Protein AF-A0A803W5J0-F1 (afdb_monomer)

InterPro domains:
  IPR013926 CGI121/TPRKB [PF08617] (51-202)
  IPR013926 CGI121/TPRKB [PTHR15840] (51-204)
  IPR036504 CGI121/TPRKB superfamily [G3DSA:3.30.2380.10] (49-204)
  IPR036504 CGI121/TPRKB superfamily [SSF143870] (50-182)

Structure (mmCIF, N/CA/C/O backbone):
data_AF-A0A803W5J0-F1
#
_entry.id   AF-A0A803W5J0-F1
#
loop_
_atom_site.group_PDB
_atom_site.id
_atom_site.type_symbol
_atom_site.label_atom_id
_atom_site.label_alt_id
_atom_site.label_comp_id
_atom_site.label_asym_id
_atom_site.label_entity_id
_atom_site.label_seq_id
_atom_site.pdbx_PDB_ins_code
_atom_site.Cartn_x
_atom_site.Cartn_y
_atom_site.Cartn_z
_atom_site.occupancy
_atom_site.B_iso_or_equiv
_atom_site.auth_seq_id
_atom_site.auth_comp_id
_atom_site.auth_asym_id
_atom_site.auth_atom_id
_atom_site.pdbx_PDB_model_num
ATOM 1 N N . MET A 1 1 ? -1.896 -32.785 17.934 1.00 35.28 1 MET A N 1
ATOM 2 C CA . MET A 1 1 ? -2.237 -33.704 16.834 1.00 35.28 1 MET A CA 1
ATOM 3 C C . MET A 1 1 ? -3.727 -33.642 16.497 1.00 35.28 1 MET A C 1
ATOM 5 O O . MET A 1 1 ? -4.469 -34.545 16.842 1.00 35.28 1 MET A O 1
ATOM 9 N N . ASP A 1 2 ? -4.294 -32.627 15.862 1.00 34.22 2 ASP A N 1
ATOM 10 C CA . ASP A 1 2 ? -3.859 -31.260 15.587 1.00 34.22 2 ASP A CA 1
ATOM 11 C C . ASP A 1 2 ? -5.116 -30.427 15.362 1.00 34.22 2 ASP A C 1
ATOM 13 O O . ASP A 1 2 ? -5.787 -30.525 14.338 1.00 34.22 2 ASP A O 1
ATOM 17 N N . LEU A 1 3 ? -5.399 -29.564 16.337 1.00 28.41 3 LEU A N 1
ATOM 18 C CA . LEU A 1 3 ? -6.220 -28.374 16.133 1.00 28.41 3 LEU A CA 1
ATOM 19 C C . LEU A 1 3 ? -5.481 -27.355 15.232 1.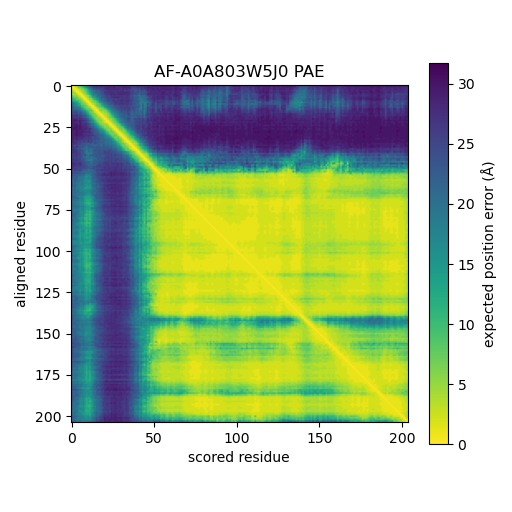00 28.41 3 LEU A C 1
ATOM 21 O O . LEU A 1 3 ? -6.093 -26.418 14.733 1.00 28.41 3 LEU A O 1
ATOM 25 N N . GLU A 1 4 ? -4.188 -27.589 14.966 1.00 34.41 4 GLU A N 1
ATOM 26 C CA . GLU A 1 4 ? -3.321 -26.808 14.076 1.00 34.41 4 GLU A CA 1
ATOM 27 C C . GLU A 1 4 ? -3.585 -27.033 12.573 1.00 34.41 4 GLU A C 1
ATOM 29 O O . GLU A 1 4 ? -3.107 -26.252 11.756 1.00 34.41 4 GLU A O 1
ATOM 34 N N . GLN A 1 5 ? -4.398 -28.025 12.176 1.00 31.77 5 GLN A N 1
ATOM 35 C CA . GLN A 1 5 ? -4.715 -28.268 10.756 1.00 31.77 5 GLN A CA 1
ATOM 36 C C . GLN A 1 5 ? -6.056 -27.684 10.273 1.00 31.77 5 GLN A C 1
ATOM 38 O O . GLN A 1 5 ? -6.350 -27.751 9.082 1.00 31.77 5 GLN A O 1
ATOM 43 N N . LYS A 1 6 ? -6.867 -27.055 11.138 1.00 30.45 6 LYS A N 1
ATOM 44 C CA . LYS A 1 6 ? -8.201 -26.533 10.760 1.00 30.45 6 LYS A CA 1
ATOM 45 C C . LYS A 1 6 ? -8.270 -25.041 10.414 1.00 30.45 6 LYS A C 1
ATOM 47 O O . LYS A 1 6 ? -9.365 -24.512 10.242 1.00 30.45 6 LYS A O 1
ATOM 52 N N . GLN A 1 7 ? -7.136 -24.357 10.263 1.00 33.81 7 GLN A N 1
ATOM 53 C CA . GLN A 1 7 ? -7.130 -22.919 9.963 1.00 33.81 7 GLN A CA 1
ATOM 54 C C . GLN A 1 7 ? -6.077 -22.519 8.922 1.00 33.81 7 GLN A C 1
ATOM 56 O O . GLN A 1 7 ? -5.429 -21.476 9.022 1.00 33.81 7 GLN A O 1
ATOM 61 N N . ILE A 1 8 ? -5.938 -23.354 7.889 1.00 28.19 8 ILE A N 1
ATOM 62 C CA . ILE A 1 8 ? -5.349 -22.950 6.611 1.00 28.19 8 ILE A CA 1
ATOM 63 C C . ILE A 1 8 ? -6.409 -22.101 5.904 1.00 28.19 8 ILE A C 1
ATOM 65 O O . ILE A 1 8 ? -7.382 -22.616 5.362 1.00 28.19 8 ILE A O 1
ATOM 69 N N . GLN A 1 9 ? -6.2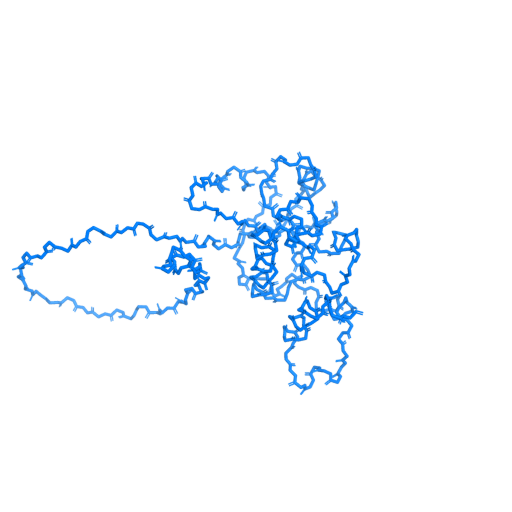67 -20.783 5.999 1.00 34.25 9 GLN A N 1
ATOM 70 C CA . GLN A 1 9 ? -7.162 -19.828 5.356 1.00 34.25 9 GLN A CA 1
ATOM 71 C C . GLN A 1 9 ? -6.797 -19.786 3.867 1.00 34.25 9 GLN A C 1
ATOM 73 O O . GLN A 1 9 ? -5.764 -19.230 3.496 1.00 34.25 9 GLN A O 1
ATOM 78 N N . GLN A 1 10 ? -7.604 -20.454 3.042 1.00 27.22 10 GLN A N 1
ATOM 79 C CA . GLN A 1 10 ? -7.550 -20.348 1.587 1.00 27.22 10 GLN A CA 1
ATOM 80 C C . GLN A 1 10 ? -7.840 -18.891 1.198 1.00 27.22 10 GLN A C 1
ATOM 82 O O . GLN A 1 10 ? -8.878 -18.334 1.548 1.00 27.22 10 GLN A O 1
ATOM 87 N N . ILE A 1 11 ? -6.882 -18.260 0.520 1.00 32.62 11 ILE A N 1
ATOM 88 C CA . ILE A 1 11 ? -7.090 -17.024 -0.234 1.00 32.62 11 ILE A CA 1
ATOM 89 C C . ILE A 1 11 ? -7.474 -17.496 -1.633 1.00 32.62 11 ILE A C 1
ATOM 91 O O . ILE A 1 11 ? -6.597 -17.831 -2.427 1.00 32.62 11 ILE A O 1
ATOM 95 N N . GLU A 1 12 ? -8.769 -17.629 -1.898 1.00 25.39 12 GLU A N 1
ATOM 96 C CA . GLU A 1 12 ? -9.256 -18.066 -3.205 1.00 25.39 12 GLU A CA 1
ATOM 97 C C . GLU A 1 12 ? -9.504 -16.841 -4.093 1.00 25.39 12 GLU A C 1
ATOM 99 O O . GLU A 1 12 ? -10.279 -15.945 -3.760 1.00 25.39 12 GLU A O 1
ATOM 104 N N . VAL A 1 13 ? -8.787 -16.790 -5.216 1.00 27.28 13 VAL A N 1
ATOM 105 C CA . VAL A 1 13 ? -9.098 -15.928 -6.356 1.00 27.28 13 VAL A CA 1
ATOM 106 C C . VAL A 1 13 ? -10.158 -16.683 -7.155 1.00 27.28 13 VAL A C 1
ATOM 108 O O . VAL A 1 13 ? -9.822 -17.616 -7.880 1.00 27.28 13 VAL A O 1
ATOM 111 N N . ALA A 1 14 ? -11.435 -16.342 -6.981 1.00 26.14 14 ALA A N 1
ATOM 112 C CA . ALA A 1 14 ? -12.493 -16.900 -7.816 1.00 26.14 14 ALA A CA 1
ATOM 113 C C . ALA A 1 14 ? -12.434 -16.246 -9.206 1.00 26.14 14 ALA A C 1
ATOM 115 O O . ALA A 1 14 ? -12.568 -15.028 -9.335 1.00 26.14 14 ALA A O 1
ATOM 116 N N . GLY A 1 15 ? -12.175 -17.070 -10.223 1.00 24.73 15 GLY A N 1
ATOM 117 C CA . GLY A 1 15 ? -12.234 -16.695 -11.630 1.00 24.73 15 GLY A CA 1
ATOM 118 C C . GLY A 1 15 ? -13.672 -16.543 -12.122 1.00 24.73 15 GLY A C 1
ATOM 119 O O . GLY A 1 15 ? -14.604 -17.118 -11.568 1.00 24.73 15 GLY A O 1
ATOM 120 N N . THR A 1 16 ? -13.845 -15.770 -13.188 1.00 25.48 16 THR A N 1
ATOM 121 C CA . THR A 1 16 ? -15.070 -15.764 -13.986 1.00 25.48 16 THR A CA 1
ATOM 122 C C . THR A 1 16 ? -15.015 -16.935 -14.968 1.00 25.48 16 THR A C 1
ATOM 124 O O . THR A 1 16 ? -14.286 -16.867 -15.958 1.00 25.48 16 THR A O 1
ATOM 127 N N . GLU A 1 17 ? -15.762 -18.005 -14.704 1.00 29.48 17 GLU A N 1
ATOM 128 C CA . GLU A 1 17 ? -16.215 -18.906 -15.767 1.00 29.48 17 GLU A CA 1
ATOM 129 C C . GLU A 1 17 ? -17.482 -18.298 -16.389 1.00 29.48 17 GLU A C 1
ATOM 131 O O . GLU A 1 17 ? -18.447 -17.988 -15.691 1.00 29.48 17 GLU A O 1
ATOM 136 N N . GLU A 1 18 ? -17.446 -18.059 -17.701 1.00 31.95 18 GLU A N 1
ATOM 137 C CA . GLU A 1 18 ? -18.614 -17.707 -18.512 1.00 31.95 18 GLU A CA 1
ATOM 138 C C . GLU A 1 18 ? -19.631 -18.857 -18.486 1.00 31.95 18 GLU A C 1
ATOM 140 O O . GLU A 1 18 ? -19.346 -19.962 -18.952 1.00 31.95 18 GLU A O 1
ATOM 145 N N . GLU A 1 19 ? -20.843 -18.595 -17.995 1.00 30.34 19 GLU A N 1
ATOM 146 C CA . GLU A 1 19 ? -21.965 -19.519 -18.137 1.00 30.34 19 GLU A CA 1
ATOM 147 C C . GLU A 1 19 ? -22.568 -19.368 -19.544 1.00 30.34 19 GLU A C 1
ATOM 149 O O . GLU A 1 19 ? -23.207 -18.369 -19.881 1.00 30.34 19 GLU A O 1
ATOM 154 N N . ILE A 1 20 ? -22.313 -20.365 -20.396 1.00 34.00 20 ILE A N 1
ATOM 155 C CA . ILE A 1 20 ? -22.930 -20.509 -21.716 1.00 34.00 20 ILE A CA 1
ATOM 156 C C . ILE A 1 20 ? -24.315 -21.144 -21.542 1.00 34.00 20 ILE A C 1
ATOM 158 O O . ILE A 1 20 ? -24.440 -22.306 -21.159 1.00 34.00 20 ILE A O 1
ATOM 162 N N . ASP A 1 21 ? -25.335 -20.367 -21.897 1.00 32.34 21 ASP A N 1
ATOM 163 C CA . ASP A 1 21 ? -26.749 -20.727 -22.034 1.00 32.34 21 ASP A CA 1
ATOM 164 C C . ASP A 1 21 ? -26.982 -22.026 -22.835 1.00 32.34 21 ASP A C 1
ATOM 166 O O . ASP A 1 21 ? -26.551 -22.136 -23.989 1.00 32.34 21 ASP A O 1
ATOM 170 N N . LYS A 1 22 ? -27.717 -22.990 -22.252 1.00 32.00 22 LYS A N 1
ATOM 171 C CA . LYS A 1 22 ? -28.467 -24.020 -22.994 1.00 32.00 22 LYS A CA 1
ATOM 172 C C . LYS A 1 22 ? -29.767 -24.439 -22.281 1.00 32.00 22 LYS A C 1
ATOM 174 O O . LYS A 1 22 ? -29.832 -24.422 -21.055 1.00 32.00 22 LYS A O 1
ATOM 179 N N . PRO A 1 23 ? -30.795 -24.859 -23.052 1.00 34.88 23 PRO A N 1
ATOM 180 C CA . PRO A 1 23 ? -32.196 -24.739 -22.659 1.00 34.88 23 PRO A CA 1
ATOM 181 C C . PRO A 1 23 ? -32.777 -25.957 -21.923 1.00 34.88 23 PRO A C 1
ATOM 183 O O . PRO A 1 23 ? -32.268 -27.075 -22.007 1.00 34.88 23 PRO A O 1
ATOM 186 N N . GLU A 1 24 ? -33.902 -25.687 -21.253 1.00 36.16 24 GLU A N 1
ATOM 187 C CA . GLU A 1 24 ? -34.795 -26.582 -20.506 1.00 36.16 24 GLU A CA 1
ATOM 188 C C . GLU A 1 24 ? -35.003 -27.972 -21.121 1.00 36.16 24 GLU A C 1
ATOM 190 O O . GLU A 1 24 ? -35.305 -28.073 -22.308 1.00 36.16 24 GLU A O 1
ATOM 195 N N . HIS A 1 25 ? -35.042 -29.012 -20.273 1.00 34.25 25 HIS A N 1
ATOM 196 C CA . HIS A 1 25 ? -36.026 -30.100 -20.366 1.00 34.25 25 HIS A CA 1
ATOM 197 C C . HIS A 1 25 ? -36.292 -30.776 -19.001 1.00 34.25 25 HIS A C 1
ATOM 199 O O . HIS A 1 25 ? -35.392 -31.082 -18.226 1.00 34.25 25 HIS A O 1
ATOM 205 N N . SER A 1 26 ? -37.585 -30.996 -18.758 1.00 32.53 26 SER A N 1
ATOM 206 C CA . SER A 1 26 ? -38.271 -31.659 -17.638 1.00 32.53 26 SER A CA 1
ATOM 207 C C . SER A 1 26 ? -37.694 -33.016 -17.193 1.00 32.53 26 SER A C 1
ATOM 209 O O . SER A 1 26 ? -37.491 -33.882 -18.038 1.00 32.53 26 SER A O 1
ATOM 211 N N . HIS A 1 27 ? -37.582 -33.260 -15.872 1.00 33.75 27 HIS A N 1
ATOM 212 C CA . HIS A 1 27 ? -38.352 -34.292 -15.138 1.00 33.75 27 HIS A CA 1
ATOM 213 C C . HIS A 1 27 ? -37.878 -34.533 -13.681 1.00 33.75 27 HIS A C 1
ATOM 215 O O . HIS A 1 27 ? -36.747 -34.925 -13.439 1.00 33.75 27 HIS A O 1
ATOM 221 N N . ARG A 1 28 ? -38.861 -34.467 -12.766 1.00 30.89 28 ARG A N 1
ATOM 222 C CA . ARG A 1 28 ? -39.109 -35.307 -11.567 1.00 30.89 28 ARG A CA 1
ATOM 223 C C . ARG A 1 28 ? -38.144 -35.273 -10.361 1.00 30.89 28 ARG A C 1
ATOM 225 O O . ARG A 1 28 ? -36.965 -35.580 -10.437 1.00 30.89 28 ARG A O 1
ATOM 232 N N . ALA A 1 29 ? -38.769 -34.997 -9.213 1.00 36.12 29 ALA A N 1
ATOM 233 C CA . ALA A 1 29 ? -38.227 -34.929 -7.862 1.00 36.12 29 ALA A CA 1
ATOM 234 C C . ALA A 1 29 ? -37.669 -36.254 -7.319 1.00 36.12 29 ALA A C 1
ATOM 236 O O . ALA A 1 29 ? -38.275 -37.303 -7.531 1.00 36.12 29 ALA A O 1
ATOM 237 N N . HIS A 1 30 ? -36.607 -36.153 -6.515 1.00 36.44 30 HIS A N 1
ATOM 238 C CA . HIS A 1 30 ? -36.285 -37.080 -5.431 1.00 36.44 30 HIS A CA 1
ATOM 239 C C . HIS A 1 30 ? -35.566 -36.339 -4.293 1.00 36.44 30 HIS A C 1
ATOM 241 O O . HIS A 1 30 ? -34.643 -35.563 -4.532 1.00 36.44 30 HIS A O 1
ATOM 247 N N . ASP A 1 31 ? -36.033 -36.596 -3.070 1.00 41.34 31 ASP A N 1
ATOM 248 C CA . ASP A 1 31 ? -35.464 -36.160 -1.796 1.00 41.34 31 ASP A CA 1
ATOM 249 C C . ASP A 1 31 ? -33.975 -36.505 -1.665 1.00 41.34 31 ASP A C 1
ATOM 251 O O . ASP A 1 31 ? -33.576 -37.661 -1.824 1.00 41.34 31 ASP A O 1
ATOM 255 N N . ALA A 1 32 ? -33.175 -35.520 -1.260 1.00 35.31 32 ALA A N 1
ATOM 256 C CA . ALA A 1 32 ? -31.878 -35.739 -0.637 1.00 35.31 32 ALA A CA 1
ATOM 257 C C . ALA A 1 32 ? -31.626 -34.637 0.399 1.00 35.31 32 ALA A C 1
ATOM 259 O O . ALA A 1 32 ? -31.270 -33.506 0.078 1.00 35.31 32 ALA A O 1
ATOM 260 N N . SER A 1 33 ? -31.819 -34.984 1.669 1.00 38.06 33 SER A N 1
ATOM 261 C CA . SER A 1 33 ? -31.303 -34.240 2.813 1.00 38.06 33 SER A CA 1
ATOM 262 C C . SER A 1 33 ? -29.768 -34.270 2.787 1.00 38.06 33 SER A C 1
ATOM 264 O O . SER A 1 33 ? -29.157 -35.237 3.249 1.00 38.06 33 SER A O 1
ATOM 266 N N . GLY A 1 34 ? -29.152 -33.237 2.211 1.00 33.19 34 GLY A N 1
ATOM 267 C CA . GLY A 1 34 ? -27.718 -32.963 2.320 1.00 33.19 34 GLY A CA 1
ATOM 268 C C . GLY A 1 34 ? -27.381 -32.267 3.648 1.00 33.19 34 GLY A C 1
ATOM 269 O O . GLY A 1 34 ? -28.240 -31.584 4.214 1.00 33.19 34 GLY A O 1
ATOM 270 N N . PRO A 1 35 ? -26.165 -32.446 4.195 1.00 33.66 35 PRO A N 1
ATOM 271 C CA . PRO A 1 35 ? -25.761 -31.770 5.421 1.00 33.66 35 PRO A CA 1
ATOM 272 C C . PRO A 1 35 ? -25.701 -30.256 5.192 1.00 33.66 35 PRO A C 1
ATOM 274 O O . PRO A 1 35 ? -25.236 -29.801 4.151 1.00 33.66 35 PRO A O 1
ATOM 277 N N . ALA A 1 36 ? -26.181 -29.500 6.182 1.00 35.78 36 ALA A N 1
ATOM 278 C CA . ALA A 1 36 ? -26.212 -28.044 6.182 1.00 35.78 36 ALA A CA 1
ATOM 279 C C . ALA A 1 36 ? -24.844 -27.449 5.812 1.00 35.78 36 ALA A C 1
ATOM 281 O O . ALA A 1 36 ? -23.846 -27.641 6.512 1.00 35.78 36 ALA A O 1
ATOM 282 N N . GLU A 1 37 ? -24.838 -26.726 4.700 1.00 32.84 37 GLU A N 1
ATOM 283 C CA . GLU A 1 37 ? -23.724 -25.942 4.193 1.00 32.84 37 GLU A CA 1
ATOM 284 C C . GLU A 1 37 ? -23.373 -24.859 5.227 1.00 32.84 37 GLU A C 1
ATOM 286 O O . GLU A 1 37 ? -24.205 -24.030 5.603 1.00 32.84 37 GLU A O 1
ATOM 291 N N . GLN A 1 38 ? -22.158 -24.916 5.776 1.00 40.75 38 GLN A N 1
ATOM 292 C CA . GLN A 1 38 ? -21.651 -23.878 6.673 1.00 40.75 38 GLN A CA 1
ATOM 293 C C . GLN A 1 38 ? -21.259 -22.650 5.838 1.00 40.75 38 GLN A C 1
ATOM 295 O O . GLN A 1 38 ? -20.615 -22.825 4.803 1.00 40.75 38 GLN A O 1
ATOM 300 N N . PRO A 1 39 ? -21.580 -21.417 6.269 1.00 36.53 39 PRO A N 1
ATOM 301 C CA . PRO A 1 39 ? -21.251 -20.222 5.502 1.00 36.53 39 PRO A CA 1
ATOM 302 C C . PRO A 1 39 ? -19.728 -20.061 5.393 1.00 36.53 39 PRO A C 1
ATOM 304 O O . PRO A 1 39 ? -19.020 -19.914 6.393 1.00 36.53 39 PRO A O 1
ATOM 307 N N . GLY A 1 40 ? -19.232 -20.141 4.156 1.00 38.53 40 GLY A N 1
ATOM 308 C CA . GLY A 1 40 ? -17.822 -20.036 3.801 1.00 38.53 40 GLY A CA 1
ATOM 309 C C . GLY A 1 40 ? -17.231 -18.667 4.141 1.00 38.53 40 GLY A C 1
ATOM 310 O O . GLY A 1 40 ? -17.857 -17.623 3.962 1.00 38.53 40 GLY A O 1
ATOM 311 N N . ARG A 1 41 ? -15.991 -18.675 4.641 1.00 38.47 41 ARG A N 1
ATOM 312 C CA . ARG A 1 41 ? -15.193 -17.468 4.884 1.00 38.47 41 ARG A CA 1
ATOM 313 C C . ARG A 1 41 ? -14.743 -16.899 3.538 1.00 38.47 41 ARG A C 1
ATOM 315 O O . ARG A 1 41 ? -13.887 -17.491 2.891 1.00 38.47 41 ARG A O 1
ATOM 322 N N . GLY A 1 42 ? -15.296 -15.758 3.139 1.00 35.31 42 GLY A N 1
ATOM 323 C CA . GLY A 1 42 ? -14.921 -15.064 1.907 1.00 35.31 42 GLY A CA 1
ATOM 324 C C . GLY A 1 42 ? -13.947 -13.911 2.148 1.00 35.31 42 GLY A C 1
ATOM 325 O O . GLY A 1 42 ? -14.118 -13.119 3.077 1.00 35.31 42 GLY A O 1
ATOM 326 N N . PHE A 1 43 ? -12.952 -13.773 1.270 1.00 37.53 43 PHE A N 1
ATOM 327 C CA . PHE A 1 43 ? -12.350 -12.468 1.002 1.00 37.53 43 PHE A CA 1
ATOM 328 C C . PHE A 1 43 ? -13.410 -11.587 0.336 1.00 37.53 43 PHE A C 1
ATOM 330 O O . PHE A 1 43 ? -14.001 -11.987 -0.663 1.00 37.53 43 PHE A O 1
ATOM 337 N N . HIS A 1 44 ? -13.637 -10.384 0.861 1.00 45.78 44 HIS A N 1
ATOM 338 C CA . HIS A 1 44 ? -14.340 -9.359 0.093 1.00 45.78 44 HIS A CA 1
ATOM 339 C C . HIS A 1 44 ? -13.315 -8.680 -0.816 1.00 45.78 44 HIS A C 1
ATOM 341 O O . HIS A 1 44 ? -12.232 -8.306 -0.358 1.00 45.78 44 HIS A O 1
ATOM 347 N N . GLN A 1 45 ? -13.634 -8.583 -2.108 1.00 42.72 45 GLN A N 1
ATOM 348 C CA . GLN A 1 45 ? -12.792 -7.926 -3.107 1.00 42.72 45 GLN A CA 1
ATOM 349 C C . GLN A 1 45 ? -12.375 -6.529 -2.616 1.00 42.72 45 GLN A C 1
ATOM 351 O O . GLN A 1 45 ? -13.223 -5.790 -2.112 1.00 42.72 45 GLN A O 1
ATOM 356 N N . PRO A 1 46 ? -11.095 -6.136 -2.758 1.00 45.91 46 PRO A N 1
ATOM 357 C CA . PRO A 1 46 ? -10.692 -4.771 -2.460 1.00 45.91 46 PRO A CA 1
ATOM 358 C C . PRO A 1 46 ? -11.535 -3.784 -3.277 1.00 45.91 46 PRO A C 1
ATOM 360 O O . PRO A 1 46 ? -11.693 -3.930 -4.487 1.00 45.91 46 PRO A O 1
ATOM 363 N N . HIS A 1 47 ? -12.076 -2.771 -2.613 1.00 50.47 47 HIS A N 1
ATOM 364 C CA . HIS A 1 47 ? -12.835 -1.712 -3.261 1.00 50.47 47 HIS A CA 1
ATOM 365 C C . HIS A 1 47 ? -11.927 -0.490 -3.441 1.00 50.47 47 HIS A C 1
ATOM 367 O O . HIS A 1 47 ? -11.191 -0.097 -2.531 1.00 50.47 47 HIS A O 1
ATOM 373 N N . ARG A 1 48 ? -11.927 0.076 -4.649 1.00 56.00 48 ARG A N 1
ATOM 374 C CA . ARG A 1 48 ? -11.129 1.250 -5.022 1.00 56.00 48 ARG A CA 1
ATOM 375 C C . ARG A 1 48 ? -12.032 2.464 -5.120 1.00 56.00 48 ARG A C 1
ATOM 377 O O . ARG A 1 48 ? -13.123 2.328 -5.656 1.00 56.00 48 ARG A O 1
ATOM 384 N N . GLU A 1 49 ? -11.528 3.641 -4.746 1.00 58.97 49 GLU A N 1
ATOM 385 C CA . GLU A 1 49 ? -12.194 4.919 -5.025 1.00 58.97 49 GLU A CA 1
ATOM 386 C C . GLU A 1 49 ? -11.319 5.881 -5.847 1.00 58.97 49 GLU A C 1
ATOM 388 O O . GLU A 1 49 ? -10.125 6.042 -5.585 1.00 58.97 49 GLU A O 1
ATOM 393 N N . GLN A 1 50 ? -11.916 6.509 -6.864 1.00 55.12 50 GLN A N 1
ATOM 394 C CA . GLN A 1 50 ? -11.351 7.563 -7.713 1.00 55.12 50 GLN A CA 1
ATOM 395 C C . GLN A 1 50 ? -11.943 8.932 -7.374 1.00 55.12 50 GLN A C 1
ATOM 397 O O . GLN A 1 50 ? -12.989 9.024 -6.741 1.00 55.12 50 GLN A O 1
ATOM 402 N N . HIS A 1 51 ? -11.304 10.008 -7.844 1.00 70.19 51 HIS A N 1
ATOM 403 C CA . HIS A 1 51 ? -11.739 11.388 -7.595 1.00 70.19 51 HIS A CA 1
ATOM 404 C C . HIS A 1 51 ? -11.909 11.708 -6.106 1.00 70.19 51 HIS A C 1
ATOM 406 O O . HIS A 1 51 ? -12.770 12.506 -5.741 1.00 70.19 51 HIS A O 1
ATOM 412 N N . VAL A 1 52 ? -11.078 11.094 -5.263 1.00 72.50 52 VAL A N 1
ATOM 413 C CA . VAL A 1 52 ? -11.099 11.285 -3.815 1.00 72.50 52 VAL A CA 1
ATOM 414 C C . VAL A 1 52 ? -10.808 12.750 -3.509 1.00 72.50 52 VAL A C 1
ATOM 416 O O . VAL A 1 52 ? -9.765 13.281 -3.895 1.00 72.50 52 VAL A O 1
ATOM 419 N N . LYS A 1 53 ? -11.734 13.408 -2.813 1.00 80.62 53 LYS A N 1
ATOM 420 C CA . LYS A 1 53 ? -11.634 14.833 -2.452 1.00 80.62 53 LYS A CA 1
ATOM 421 C C . LYS A 1 53 ? -11.153 15.056 -1.023 1.00 80.62 53 LYS A C 1
ATOM 423 O O . LYS A 1 53 ? -10.734 16.160 -0.687 1.00 80.62 53 LYS A O 1
ATOM 428 N N . ASN A 1 54 ? -11.184 14.015 -0.191 1.00 91.44 54 ASN A N 1
ATOM 429 C CA . ASN A 1 54 ? -10.950 14.107 1.247 1.00 91.44 54 ASN A CA 1
ATOM 430 C C . ASN A 1 54 ? -9.780 13.234 1.748 1.00 91.44 54 ASN A C 1
ATOM 432 O O . ASN A 1 54 ? -9.766 12.823 2.909 1.00 91.44 54 ASN A O 1
ATOM 436 N N . ALA A 1 55 ? -8.758 12.992 0.917 1.00 89.69 55 ALA A N 1
ATOM 437 C CA . ALA A 1 55 ? -7.607 12.145 1.261 1.00 89.69 55 ALA A CA 1
ATOM 438 C C . ALA A 1 55 ? -6.890 12.566 2.559 1.00 89.69 55 ALA A C 1
ATOM 440 O O . ALA A 1 55 ? -6.568 11.718 3.391 1.00 89.69 55 ALA A O 1
ATOM 441 N N . ALA A 1 56 ? -6.723 13.872 2.798 1.00 91.69 56 ALA A N 1
ATOM 442 C CA . ALA A 1 56 ? -6.167 14.387 4.052 1.00 91.69 56 ALA A CA 1
ATOM 443 C C . ALA A 1 56 ? -7.004 13.984 5.285 1.00 91.69 56 ALA A C 1
ATOM 445 O O . ALA A 1 56 ? -6.459 13.593 6.321 1.00 91.69 56 ALA A O 1
ATOM 446 N N . ALA A 1 57 ? -8.337 14.035 5.172 1.00 92.94 57 ALA A N 1
ATOM 447 C CA . ALA A 1 57 ? -9.244 13.628 6.242 1.00 92.94 57 A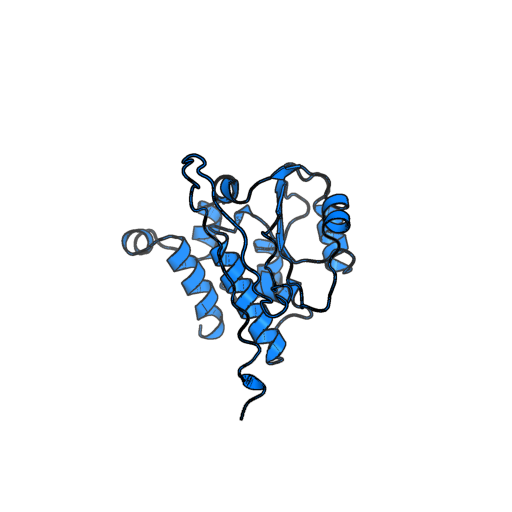LA A CA 1
ATOM 448 C C . ALA A 1 57 ? -9.197 12.109 6.467 1.00 92.94 57 ALA A C 1
ATOM 450 O O . ALA A 1 57 ? -9.125 11.664 7.612 1.00 92.94 57 ALA A O 1
ATOM 451 N N . LEU A 1 58 ? -9.165 11.316 5.393 1.00 91.62 58 LEU A N 1
ATOM 452 C CA . LEU A 1 58 ? -9.036 9.858 5.457 1.00 91.62 58 LEU A CA 1
ATOM 453 C C . LEU A 1 58 ? -7.725 9.425 6.110 1.00 91.62 58 LEU A C 1
ATOM 455 O O . LEU A 1 58 ? -7.722 8.576 6.999 1.00 91.62 58 LEU A O 1
ATOM 459 N N . ARG A 1 59 ? -6.610 10.054 5.729 1.00 92.38 59 ARG A N 1
ATOM 460 C CA . ARG A 1 59 ? -5.304 9.789 6.333 1.00 92.38 59 ARG A CA 1
ATOM 461 C C . ARG A 1 59 ? -5.315 10.100 7.826 1.00 92.38 59 ARG A C 1
ATOM 463 O O . ARG A 1 59 ? -4.821 9.297 8.615 1.00 92.38 59 ARG A O 1
ATOM 470 N N . LYS A 1 60 ? -5.902 11.233 8.223 1.00 93.81 60 LYS A N 1
ATOM 471 C CA . LYS A 1 60 ? -6.060 11.597 9.635 1.00 93.81 60 LYS A CA 1
ATOM 472 C C . LYS A 1 60 ? -6.887 10.551 10.392 1.00 93.81 60 LYS A C 1
ATOM 474 O O . LYS A 1 60 ? -6.419 10.047 11.409 1.00 93.81 60 LYS A O 1
ATOM 479 N N . LYS A 1 61 ? -8.047 10.155 9.859 1.00 92.81 61 LYS A N 1
ATOM 480 C CA . LYS A 1 61 ? -8.887 9.097 10.445 1.00 92.81 61 LYS A CA 1
ATOM 481 C C . LYS A 1 61 ? -8.134 7.773 10.584 1.00 92.81 61 LYS A C 1
ATOM 483 O O . LYS A 1 61 ? -8.258 7.119 11.612 1.00 92.81 61 LYS A O 1
ATOM 488 N N . ALA A 1 62 ? -7.324 7.390 9.596 1.00 90.44 62 ALA A N 1
ATOM 489 C CA . ALA A 1 62 ? -6.525 6.164 9.653 1.00 90.44 62 ALA A CA 1
ATOM 490 C C . ALA A 1 62 ? -5.452 6.225 10.750 1.00 90.44 62 ALA A C 1
ATOM 492 O O . ALA A 1 62 ? -5.223 5.239 11.448 1.00 90.44 62 ALA A O 1
ATOM 493 N N . MET A 1 63 ? -4.824 7.389 10.947 1.00 88.75 63 MET A N 1
ATOM 494 C CA . MET A 1 63 ? -3.867 7.614 12.037 1.00 88.75 63 MET A CA 1
ATOM 495 C C . MET A 1 63 ? -4.526 7.590 13.423 1.00 88.75 63 MET A C 1
ATOM 497 O O . MET A 1 63 ? -3.898 7.154 14.385 1.00 88.75 63 MET A O 1
ATOM 501 N N . GLU A 1 64 ? -5.775 8.047 13.522 1.00 91.94 64 GLU A N 1
ATOM 502 C CA . GLU A 1 64 ? -6.579 8.049 14.752 1.00 91.94 64 GLU A CA 1
ATOM 503 C C . GLU A 1 64 ? -7.278 6.699 15.013 1.00 91.94 64 GLU A C 1
ATOM 505 O O . GLU A 1 64 ? -7.801 6.480 16.102 1.00 91.94 64 GLU A O 1
ATOM 510 N N . GLY A 1 65 ? -7.260 5.775 14.044 1.00 88.19 65 GLY A N 1
ATOM 511 C CA . GLY A 1 65 ? -7.950 4.483 14.128 1.00 88.19 65 GLY A CA 1
ATOM 512 C C . GLY A 1 65 ? -9.468 4.569 13.928 1.00 88.19 65 GLY A C 1
ATOM 513 O O . GLY A 1 65 ? -10.182 3.650 14.312 1.00 88.19 65 GLY A O 1
ATOM 514 N N . CYS A 1 66 ? -9.966 5.660 13.341 1.00 89.75 66 CYS A N 1
ATOM 515 C CA . CYS A 1 66 ? -11.392 5.920 13.108 1.00 89.75 66 CYS A CA 1
ATOM 516 C C . CYS A 1 66 ? -11.920 5.375 11.770 1.00 89.75 66 CYS A C 1
ATOM 518 O O . CYS A 1 66 ? -13.107 5.502 11.486 1.00 89.75 66 CYS A O 1
ATOM 520 N N . ILE A 1 67 ? -11.047 4.807 10.939 1.00 88.75 67 ILE A N 1
ATOM 521 C CA . ILE A 1 67 ? -11.416 4.102 9.710 1.00 88.75 67 ILE A CA 1
ATOM 522 C C . ILE A 1 67 ? -10.728 2.741 9.709 1.00 88.75 67 ILE A C 1
ATOM 524 O O . ILE A 1 67 ? -9.532 2.634 10.000 1.00 88.75 67 ILE A O 1
ATOM 528 N N . GLU A 1 68 ? -11.493 1.696 9.414 1.00 88.44 68 GLU A N 1
ATOM 529 C CA . GLU A 1 68 ? -10.953 0.349 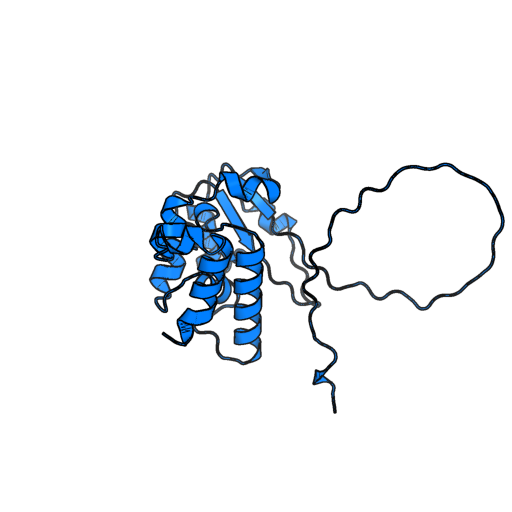9.294 1.00 88.44 68 GLU A CA 1
ATOM 530 C C . GLU A 1 68 ? -10.308 0.150 7.919 1.00 88.44 68 GLU A C 1
ATOM 532 O O . GLU A 1 68 ? -10.804 0.617 6.896 1.00 88.44 68 GLU A O 1
ATOM 537 N N . GLY A 1 69 ? -9.185 -0.567 7.910 1.00 91.06 69 GLY A N 1
ATOM 538 C CA . GLY A 1 69 ? -8.444 -0.927 6.706 1.00 91.06 69 GLY A CA 1
ATOM 539 C C . GLY A 1 69 ? -7.102 -0.219 6.547 1.00 91.06 69 GLY A C 1
ATOM 540 O O . GLY A 1 69 ? -6.779 0.770 7.208 1.00 91.06 69 GLY A O 1
ATOM 541 N N . ALA A 1 70 ? -6.274 -0.783 5.676 1.00 95.12 70 ALA A N 1
ATOM 542 C CA . ALA A 1 70 ? -5.051 -0.164 5.198 1.00 95.12 70 ALA A CA 1
ATOM 543 C C . ALA A 1 70 ? -5.377 0.726 3.994 1.00 95.12 70 ALA A C 1
ATOM 545 O O . ALA A 1 70 ? -5.837 0.229 2.968 1.00 95.12 70 ALA A O 1
ATOM 546 N N . LEU A 1 71 ? -5.132 2.031 4.129 1.00 95.62 71 LEU A N 1
ATOM 547 C CA . LEU A 1 71 ? -5.336 3.017 3.067 1.00 95.62 71 LEU A CA 1
ATOM 548 C C . LEU A 1 71 ? -4.043 3.154 2.264 1.00 95.62 71 LEU A C 1
ATOM 550 O O . LEU A 1 71 ? -3.054 3.721 2.739 1.00 95.62 71 LEU A O 1
ATOM 554 N N . ILE A 1 72 ? -4.058 2.608 1.055 1.00 96.94 72 ILE A N 1
ATOM 555 C CA . ILE A 1 72 ? -2.890 2.413 0.200 1.00 96.94 72 ILE A CA 1
ATOM 556 C C . ILE A 1 72 ? -2.977 3.329 -1.019 1.00 96.94 72 ILE A C 1
ATOM 558 O O . ILE A 1 72 ? -4.050 3.519 -1.592 1.00 96.94 72 ILE A O 1
ATOM 562 N N . ASN A 1 73 ? -1.832 3.873 -1.432 1.00 96.19 73 ASN A N 1
ATOM 563 C CA . ASN A 1 73 ? -1.705 4.628 -2.670 1.00 96.19 73 ASN A CA 1
ATOM 564 C C . ASN A 1 73 ? -1.706 3.664 -3.878 1.00 96.19 73 ASN A C 1
ATOM 566 O O . ASN A 1 73 ? -0.726 2.932 -4.069 1.00 96.19 73 ASN A O 1
ATOM 570 N N . PRO A 1 74 ? -2.755 3.667 -4.723 1.00 94.56 74 PRO A N 1
ATOM 571 C CA . PRO A 1 74 ? -2.860 2.747 -5.855 1.00 94.56 74 PRO A CA 1
ATOM 572 C C . PRO A 1 74 ? -1.785 2.976 -6.926 1.00 94.56 74 PRO A C 1
ATOM 574 O O . PRO A 1 74 ? -1.466 2.048 -7.664 1.00 94.56 74 PRO A O 1
ATOM 577 N N . ALA A 1 75 ? -1.149 4.153 -6.977 1.00 96.19 75 ALA A N 1
ATOM 578 C CA . ALA A 1 75 ? -0.060 4.420 -7.918 1.00 96.19 75 ALA A CA 1
ATOM 579 C C . ALA A 1 75 ? 1.179 3.540 -7.686 1.00 96.19 75 ALA A C 1
ATOM 581 O O . ALA A 1 75 ? 2.029 3.434 -8.568 1.00 96.19 75 ALA A O 1
ATOM 582 N N . MET A 1 76 ? 1.285 2.904 -6.516 1.00 97.69 76 MET A N 1
ATOM 583 C CA . MET A 1 76 ? 2.389 2.014 -6.153 1.00 97.69 76 MET A CA 1
ATOM 584 C C . MET A 1 76 ? 2.063 0.523 -6.301 1.00 97.69 76 MET A C 1
ATOM 586 O O . MET A 1 76 ? 2.899 -0.313 -5.942 1.00 97.69 76 MET A O 1
ATOM 590 N N . ILE A 1 77 ? 0.869 0.180 -6.789 1.00 96.94 77 ILE A N 1
ATOM 591 C CA . ILE A 1 77 ? 0.384 -1.200 -6.865 1.00 96.94 77 ILE A CA 1
ATOM 592 C C . ILE A 1 77 ? 0.270 -1.610 -8.327 1.00 96.94 77 ILE A C 1
ATOM 594 O O . ILE A 1 77 ? -0.414 -0.950 -9.102 1.00 96.94 77 ILE A O 1
ATOM 598 N N . VAL A 1 78 ? 0.962 -2.684 -8.700 1.00 95.50 78 VAL A N 1
ATOM 599 C CA . VAL A 1 78 ? 0.982 -3.210 -10.076 1.00 95.50 78 VAL A CA 1
ATOM 600 C C . VAL A 1 78 ? -0.177 -4.166 -10.315 1.00 95.50 78 VAL A C 1
ATOM 602 O O . VAL A 1 78 ? -0.776 -4.149 -11.382 1.00 95.50 78 VAL A O 1
ATOM 605 N N . ASP A 1 79 ? -0.477 -4.992 -9.316 1.00 94.75 79 ASP A N 1
ATOM 606 C CA . ASP A 1 79 ? -1.448 -6.075 -9.416 1.00 94.75 79 ASP A CA 1
ATOM 607 C C . ASP A 1 79 ? -2.061 -6.360 -8.032 1.00 94.75 79 ASP A C 1
ATOM 609 O O . ASP A 1 79 ? -1.346 -6.244 -7.026 1.00 94.75 79 ASP A O 1
ATOM 613 N N . PRO A 1 80 ? -3.344 -6.752 -7.924 1.00 93.00 80 PRO A N 1
ATOM 614 C CA . PRO A 1 80 ? -3.947 -7.144 -6.648 1.00 93.00 80 PRO A CA 1
ATOM 615 C C . PRO A 1 80 ? -3.181 -8.253 -5.911 1.00 93.00 80 PRO A C 1
ATOM 617 O O . PRO A 1 80 ? -3.142 -8.261 -4.679 1.0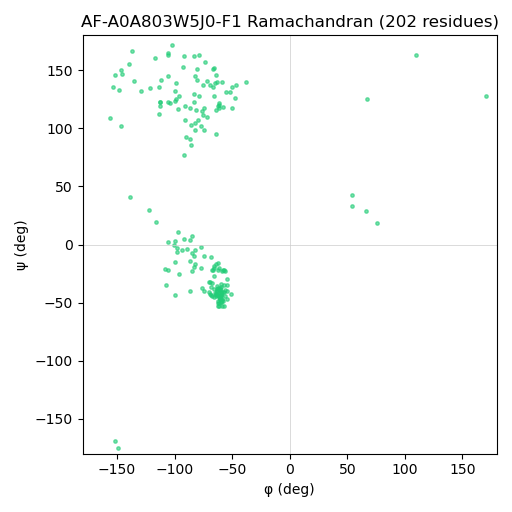0 93.00 80 PRO A O 1
ATOM 620 N N . PHE A 1 81 ? -2.496 -9.147 -6.624 1.00 94.31 81 PHE A N 1
ATOM 621 C CA . PHE A 1 81 ? -1.638 -10.173 -6.037 1.00 94.31 81 PHE A CA 1
ATOM 622 C C . PHE A 1 81 ? -0.540 -9.581 -5.142 1.00 94.31 81 PHE A C 1
ATOM 624 O O . PHE A 1 81 ? -0.244 -10.133 -4.082 1.00 94.31 81 PHE A O 1
ATOM 631 N N . GLN A 1 82 ? 0.005 -8.408 -5.487 1.00 95.50 82 GLN A N 1
ATOM 632 C CA . GLN A 1 82 ? 0.964 -7.679 -4.645 1.00 95.50 82 GLN A CA 1
ATOM 633 C C . GLN A 1 82 ? 0.378 -7.386 -3.254 1.00 95.50 82 GLN A C 1
ATOM 635 O O . GLN A 1 82 ? 1.057 -7.535 -2.235 1.00 95.50 82 GLN A O 1
ATOM 640 N N . ILE A 1 83 ? -0.898 -6.999 -3.198 1.00 96.06 83 ILE A N 1
ATOM 641 C CA . ILE A 1 83 ? -1.615 -6.740 -1.947 1.00 96.06 83 ILE A CA 1
ATOM 642 C C . ILE A 1 83 ? -1.817 -8.032 -1.166 1.00 96.06 83 ILE A C 1
ATOM 644 O O . ILE A 1 83 ? -1.579 -8.049 0.040 1.00 96.06 83 ILE A O 1
ATOM 648 N N . LEU A 1 84 ? -2.211 -9.114 -1.842 1.00 95.62 84 LEU A N 1
ATOM 649 C CA . LEU A 1 84 ? -2.416 -10.415 -1.206 1.00 95.62 84 LEU A CA 1
ATOM 650 C C . LEU A 1 84 ? -1.130 -10.927 -0.551 1.00 95.62 84 LEU A C 1
ATOM 652 O O . LEU A 1 84 ? -1.165 -11.369 0.596 1.00 95.62 84 LEU A O 1
ATOM 656 N N . VAL A 1 85 ? 0.020 -10.790 -1.220 1.00 96.50 85 VAL A N 1
ATOM 657 C CA . VAL A 1 85 ? 1.329 -11.144 -0.647 1.00 96.50 85 VAL A CA 1
ATOM 658 C C . VAL A 1 85 ? 1.619 -10.319 0.610 1.00 96.50 85 VAL A C 1
ATOM 660 O O . VAL A 1 85 ? 2.005 -10.878 1.642 1.00 96.50 85 VAL A O 1
ATOM 663 N N . ALA A 1 86 ? 1.409 -8.999 0.559 1.00 97.69 86 ALA A N 1
ATOM 664 C CA . ALA A 1 86 ? 1.634 -8.118 1.705 1.00 97.69 86 ALA A CA 1
ATOM 665 C C . ALA A 1 86 ? 0.693 -8.431 2.879 1.00 97.69 86 ALA A C 1
ATOM 667 O O . ALA A 1 86 ? 1.142 -8.508 4.023 1.00 97.69 86 ALA A O 1
ATOM 668 N N . ALA A 1 87 ? -0.592 -8.653 2.599 1.00 97.00 87 ALA A N 1
ATOM 669 C CA . ALA A 1 87 ? -1.600 -8.984 3.596 1.00 97.00 87 ALA A CA 1
ATOM 670 C C . ALA A 1 87 ? -1.336 -10.344 4.241 1.00 97.00 87 ALA A C 1
ATOM 672 O O . ALA A 1 87 ? -1.335 -10.450 5.466 1.00 97.00 87 ALA A O 1
ATOM 673 N N . ASN A 1 88 ? -1.018 -11.363 3.442 1.00 95.56 88 ASN A N 1
ATOM 674 C CA . ASN A 1 88 ? -0.674 -12.686 3.947 1.00 95.56 88 ASN A CA 1
ATOM 675 C C . ASN A 1 88 ? 0.555 -12.634 4.867 1.00 95.56 88 ASN A C 1
ATOM 677 O O . ASN A 1 88 ? 0.538 -13.194 5.964 1.00 95.56 88 ASN A O 1
ATOM 681 N N . LYS A 1 89 ? 1.600 -11.895 4.470 1.00 95.69 89 LYS A N 1
ATOM 682 C CA . LYS A 1 89 ? 2.786 -11.674 5.309 1.00 95.69 89 LYS A CA 1
ATOM 683 C C . LYS A 1 89 ? 2.436 -10.963 6.616 1.00 95.69 89 LYS A C 1
ATOM 685 O O . LYS A 1 89 ? 2.861 -11.412 7.678 1.00 95.69 89 LYS A O 1
ATOM 690 N N . ALA A 1 90 ? 1.646 -9.895 6.555 1.00 96.62 90 ALA A N 1
ATOM 691 C CA . ALA A 1 90 ? 1.218 -9.138 7.726 1.00 96.62 90 ALA A CA 1
ATOM 692 C C . ALA A 1 90 ? 0.413 -10.002 8.713 1.00 96.62 90 ALA A C 1
ATOM 694 O O . ALA A 1 90 ? 0.721 -10.027 9.905 1.00 96.62 90 ALA A O 1
ATOM 695 N N . VAL A 1 91 ? -0.555 -10.778 8.215 1.00 96.00 91 VAL A N 1
ATOM 696 C CA . VAL A 1 91 ? -1.353 -11.718 9.019 1.00 96.00 91 VAL A CA 1
ATOM 697 C C . VAL A 1 91 ? -0.472 -12.803 9.630 1.00 96.00 91 VAL A C 1
ATOM 699 O O . VAL A 1 91 ? -0.613 -13.121 10.810 1.00 96.00 91 VAL A O 1
ATOM 702 N N . HIS A 1 92 ? 0.468 -13.360 8.864 1.00 95.31 92 HIS A N 1
ATOM 703 C CA . HIS A 1 92 ? 1.412 -14.343 9.385 1.00 95.31 92 HIS A CA 1
ATOM 704 C C . HIS A 1 92 ? 2.247 -13.765 10.537 1.00 95.31 92 HIS A C 1
ATOM 706 O O . HIS A 1 92 ? 2.307 -14.364 11.610 1.00 95.31 92 HIS A O 1
ATOM 712 N N . LEU A 1 93 ? 2.829 -12.574 10.351 1.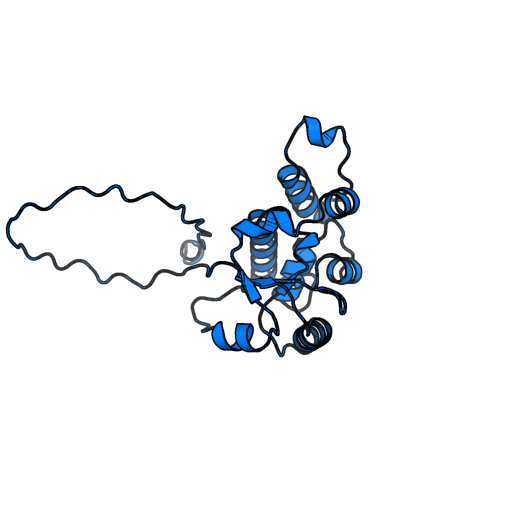00 95.88 93 LEU A N 1
ATOM 713 C CA . LEU A 1 93 ? 3.619 -11.883 11.374 1.00 95.88 93 LEU A CA 1
ATOM 714 C C . LEU A 1 93 ? 2.792 -11.520 12.612 1.00 95.88 93 LEU A C 1
ATOM 716 O O . LEU A 1 93 ? 3.308 -11.604 13.726 1.00 95.88 93 LEU A O 1
ATOM 720 N N . GLN A 1 94 ? 1.517 -11.166 12.440 1.00 96.25 94 GLN A N 1
ATOM 721 C CA . GLN A 1 94 ? 0.584 -10.956 13.546 1.00 96.25 94 GLN A CA 1
ATOM 722 C C . GLN A 1 94 ? 0.390 -12.236 14.359 1.00 96.25 94 GLN A C 1
ATOM 724 O O . GLN A 1 94 ? 0.556 -12.208 15.578 1.00 96.25 94 GLN A O 1
ATOM 729 N N . LYS A 1 95 ? 0.095 -13.358 13.690 1.00 94.44 95 LYS A N 1
ATOM 730 C CA . LYS A 1 95 ? -0.158 -14.656 14.336 1.00 94.44 95 LYS A CA 1
ATOM 731 C C . LYS A 1 95 ? 1.035 -15.145 15.157 1.00 94.44 95 LYS A C 1
ATOM 733 O O . LYS A 1 95 ? 0.840 -15.708 16.227 1.00 94.44 95 LYS A O 1
ATOM 738 N N . ILE A 1 96 ? 2.261 -14.900 14.692 1.00 96.62 96 ILE A N 1
ATOM 739 C CA . ILE A 1 96 ? 3.484 -15.304 15.407 1.00 96.62 96 ILE A CA 1
ATOM 740 C C . ILE A 1 96 ? 4.043 -14.220 16.346 1.00 96.62 96 ILE A C 1
ATOM 742 O O . ILE A 1 96 ? 5.130 -14.399 16.894 1.00 96.62 96 ILE A O 1
ATOM 746 N N . GLY A 1 97 ? 3.357 -13.082 16.507 1.00 96.69 97 GLY A N 1
ATOM 747 C CA . GLY A 1 97 ? 3.785 -11.991 17.389 1.00 96.69 97 GLY A CA 1
ATOM 748 C C . GLY A 1 97 ? 5.070 -11.274 16.951 1.00 96.69 97 GLY A C 1
ATOM 749 O O . GLY A 1 97 ? 5.805 -10.770 17.797 1.00 96.69 97 GLY A O 1
ATOM 750 N N . LYS A 1 98 ? 5.369 -11.238 15.644 1.00 96.69 98 LYS A N 1
ATOM 751 C CA . LYS A 1 98 ? 6.591 -10.637 15.069 1.00 96.69 98 LYS A CA 1
ATOM 752 C C . LYS A 1 98 ? 6.335 -9.441 14.145 1.00 96.69 98 LYS A C 1
ATOM 754 O O . LYS A 1 98 ? 7.205 -9.098 13.345 1.00 96.69 98 LYS A O 1
ATOM 759 N N . MET A 1 99 ? 5.165 -8.808 14.228 1.00 96.94 99 MET A N 1
ATOM 760 C CA . MET A 1 99 ? 4.928 -7.547 13.513 1.00 96.94 99 MET A CA 1
ATOM 761 C C . MET A 1 99 ? 5.944 -6.489 13.943 1.00 96.94 99 MET A C 1
ATOM 763 O O . MET A 1 99 ? 6.267 -6.374 15.128 1.00 96.94 99 MET A O 1
ATOM 767 N N . LYS A 1 100 ? 6.435 -5.697 12.985 1.00 95.94 100 LYS A N 1
ATOM 768 C CA . LYS A 1 100 ? 7.301 -4.545 13.286 1.00 95.94 100 LYS A CA 1
ATOM 769 C C . LYS A 1 100 ? 6.484 -3.296 13.619 1.00 95.94 100 LYS A C 1
ATOM 771 O O . LYS A 1 100 ? 6.988 -2.376 14.263 1.00 95.94 100 LYS A O 1
ATOM 776 N N . THR A 1 101 ? 5.236 -3.243 13.171 1.00 96.69 101 THR A N 1
ATOM 777 C CA . THR A 1 101 ? 4.309 -2.134 13.392 1.00 96.69 101 THR A CA 1
ATOM 778 C C . THR A 1 101 ? 3.288 -2.447 14.493 1.00 96.69 101 THR A C 1
ATOM 780 O O . THR A 1 101 ? 3.214 -3.555 15.018 1.00 96.69 101 THR A O 1
ATOM 783 N N . ARG A 1 102 ? 2.504 -1.432 14.884 1.00 94.62 102 ARG A N 1
ATOM 784 C CA . ARG A 1 102 ? 1.550 -1.519 16.004 1.00 94.62 102 ARG A CA 1
ATOM 785 C C . ARG A 1 102 ? 0.204 -2.148 15.638 1.00 94.62 102 ARG A C 1
ATOM 787 O O . ARG A 1 102 ? -0.529 -2.540 16.538 1.00 94.62 102 ARG A O 1
ATOM 794 N N . THR A 1 103 ? -0.154 -2.191 14.356 1.00 94.88 103 THR A N 1
ATOM 795 C CA . THR A 1 103 ? -1.467 -2.666 13.895 1.00 94.88 103 THR A CA 1
ATOM 796 C C . THR A 1 103 ? -1.316 -3.510 12.639 1.00 94.88 103 THR A C 1
ATOM 798 O O . THR A 1 103 ? -0.370 -3.332 11.877 1.00 94.88 103 THR A O 1
ATOM 801 N N . LEU A 1 104 ? -2.279 -4.398 12.383 1.00 95.25 104 LEU A N 1
ATOM 802 C CA . LEU A 1 104 ? -2.271 -5.212 11.168 1.00 95.25 104 LEU A CA 1
ATOM 803 C C . LEU A 1 104 ? -2.294 -4.340 9.902 1.00 95.25 104 LEU A C 1
ATOM 805 O O . LEU A 1 104 ? -1.504 -4.567 8.995 1.00 95.25 104 LEU A O 1
ATOM 809 N N . ASN A 1 105 ? -3.126 -3.294 9.866 1.00 95.44 105 ASN A N 1
ATOM 810 C CA . ASN A 1 105 ? -3.223 -2.383 8.716 1.00 95.44 105 ASN A CA 1
ATOM 811 C C . ASN A 1 105 ? -1.881 -1.693 8.421 1.00 95.44 105 ASN A C 1
ATOM 813 O O . ASN A 1 105 ? -1.471 -1.574 7.266 1.00 95.44 105 ASN A O 1
ATOM 817 N N . ALA A 1 106 ? -1.169 -1.283 9.475 1.00 96.56 106 ALA A N 1
ATOM 818 C CA . ALA A 1 106 ? 0.175 -0.736 9.365 1.00 96.56 106 ALA A CA 1
ATOM 819 C C . ALA A 1 106 ? 1.171 -1.766 8.819 1.00 96.56 106 ALA A C 1
ATOM 821 O O . ALA A 1 106 ? 2.018 -1.432 7.988 1.00 96.56 106 ALA A O 1
ATOM 822 N N . GLU A 1 107 ? 1.050 -3.019 9.253 1.00 97.88 107 GLU A N 1
ATOM 823 C CA . GLU A 1 107 ? 1.928 -4.103 8.828 1.00 97.88 107 GLU A CA 1
ATOM 824 C C . GLU A 1 107 ? 1.708 -4.472 7.355 1.00 97.88 107 GLU A C 1
ATOM 826 O O . GLU A 1 107 ? 2.672 -4.810 6.670 1.00 97.88 107 GLU A O 1
ATOM 831 N N . ILE A 1 108 ? 0.481 -4.344 6.833 1.00 98.19 108 ILE A N 1
ATOM 832 C CA . ILE A 1 108 ? 0.173 -4.518 5.402 1.00 98.19 108 ILE A CA 1
ATOM 833 C C . ILE A 1 108 ? 0.927 -3.471 4.576 1.00 98.19 108 ILE A C 1
ATOM 835 O O . ILE A 1 108 ? 1.688 -3.829 3.677 1.00 98.19 108 ILE A O 1
ATOM 839 N N . ILE A 1 109 ? 0.786 -2.184 4.919 1.00 98.12 109 ILE A N 1
ATOM 840 C CA . ILE A 1 109 ? 1.477 -1.083 4.223 1.00 98.12 109 ILE A CA 1
ATOM 841 C C . ILE A 1 109 ? 2.995 -1.269 4.316 1.00 98.12 109 ILE A C 1
ATOM 843 O O . ILE A 1 109 ? 3.716 -1.143 3.326 1.00 98.12 109 ILE A O 1
ATOM 847 N N . PHE A 1 110 ? 3.495 -1.629 5.498 1.00 98.19 110 PHE A N 1
ATOM 848 C CA . PHE A 1 110 ? 4.910 -1.906 5.698 1.00 98.19 110 PHE A CA 1
ATOM 849 C C . PHE A 1 110 ? 5.392 -3.100 4.861 1.00 98.19 110 PHE A C 1
ATOM 851 O O . PHE A 1 110 ? 6.503 -3.066 4.329 1.00 98.19 110 PHE A O 1
ATOM 858 N N . SER A 1 111 ? 4.580 -4.145 4.707 1.00 97.94 111 SER A N 1
ATOM 859 C CA . SER A 1 111 ? 4.909 -5.350 3.934 1.00 97.94 111 SER A CA 1
ATOM 860 C C . SER A 1 111 ? 5.021 -5.104 2.428 1.00 97.94 111 SER A C 1
ATOM 862 O O . SER A 1 111 ? 5.745 -5.849 1.773 1.00 97.94 111 SER A O 1
ATOM 864 N N . LEU A 1 112 ? 4.414 -4.035 1.901 1.00 98.25 112 LEU A N 1
ATOM 865 C CA . LEU A 1 112 ? 4.613 -3.588 0.516 1.00 98.25 112 LEU A CA 1
ATOM 866 C C . LEU A 1 112 ? 6.009 -2.993 0.283 1.00 98.25 112 LEU A C 1
ATOM 868 O O . LEU A 1 112 ? 6.564 -3.125 -0.805 1.00 98.25 112 LEU A O 1
ATOM 872 N N . SER A 1 113 ? 6.603 -2.350 1.290 1.00 97.44 113 SER A N 1
ATOM 873 C CA . SER A 1 113 ? 7.901 -1.691 1.133 1.00 97.44 113 SER A CA 1
ATOM 874 C C . SER A 1 113 ? 9.046 -2.692 0.950 1.00 97.44 113 SER A C 1
ATOM 876 O O . SER A 1 113 ? 9.135 -3.651 1.719 1.00 97.44 113 SER A O 1
ATOM 878 N N . PRO A 1 114 ? 9.992 -2.439 0.022 1.00 96.38 114 PRO A N 1
ATOM 879 C CA . PRO A 1 114 ? 11.220 -3.224 -0.093 1.00 96.38 114 PRO A CA 1
ATOM 880 C C . PRO A 1 114 ? 12.269 -2.865 0.975 1.00 96.38 114 PRO A C 1
ATOM 882 O O . PRO A 1 114 ? 13.347 -3.451 0.990 1.00 96.38 114 PRO A O 1
ATOM 885 N N . SER A 1 115 ? 12.002 -1.880 1.843 1.00 93.69 115 SER A N 1
ATOM 886 C CA . SER A 1 115 ? 12.923 -1.422 2.889 1.00 93.69 115 SER A CA 1
ATOM 887 C C . SER A 1 115 ? 12.362 -1.635 4.298 1.00 93.69 115 SER A C 1
ATOM 889 O O . SER A 1 115 ? 11.151 -1.726 4.506 1.00 93.69 115 SER A O 1
ATOM 891 N N . ASN A 1 116 ? 13.255 -1.642 5.292 1.00 93.19 116 ASN A N 1
ATOM 892 C CA . ASN A 1 116 ? 12.903 -1.743 6.711 1.00 93.19 116 ASN A CA 1
ATOM 893 C C . ASN A 1 116 ? 12.555 -0.391 7.369 1.00 93.19 116 ASN A C 1
ATOM 895 O O . ASN A 1 116 ? 12.349 -0.328 8.580 1.00 93.19 116 ASN A O 1
ATOM 899 N N . ASN A 1 117 ? 12.461 0.698 6.597 1.00 95.12 117 ASN A N 1
ATOM 900 C CA . ASN A 1 117 ? 12.076 2.006 7.122 1.00 95.12 117 ASN A CA 1
ATOM 901 C C . ASN A 1 117 ? 10.546 2.142 7.144 1.00 95.12 117 ASN A C 1
ATOM 903 O O . ASN A 1 117 ? 9.924 2.396 6.114 1.00 95.12 117 ASN A O 1
ATOM 907 N N . ILE A 1 118 ? 9.949 1.998 8.331 1.00 95.94 118 ILE A N 1
ATOM 908 C CA . ILE A 1 118 ? 8.494 2.092 8.529 1.00 95.94 118 ILE A CA 1
ATOM 909 C C . ILE A 1 118 ? 7.965 3.449 8.049 1.00 95.94 118 ILE A C 1
ATOM 911 O O . ILE A 1 118 ? 7.019 3.502 7.269 1.00 95.94 118 ILE A O 1
ATOM 915 N N . SER A 1 119 ? 8.596 4.550 8.459 1.00 95.88 119 SER A N 1
ATOM 916 C CA . SER A 1 119 ? 8.157 5.899 8.084 1.00 95.88 119 SER A CA 1
ATOM 917 C C . SER A 1 119 ? 8.188 6.124 6.573 1.00 95.88 119 SER A C 1
ATOM 919 O O . SER A 1 119 ? 7.294 6.773 6.036 1.00 95.88 119 SER A O 1
ATOM 921 N N . ASP A 1 120 ? 9.203 5.603 5.881 1.00 95.75 120 ASP A N 1
ATOM 922 C CA . ASP A 1 120 ? 9.273 5.682 4.420 1.00 95.75 120 ASP A CA 1
ATOM 923 C C . ASP A 1 120 ? 8.213 4.789 3.763 1.00 95.75 120 ASP A C 1
ATOM 925 O O . ASP A 1 120 ? 7.522 5.248 2.859 1.00 95.75 120 ASP A O 1
ATOM 929 N N . ALA A 1 121 ? 7.981 3.576 4.278 1.00 97.12 121 ALA A N 1
ATOM 930 C CA . ALA A 1 121 ? 6.912 2.704 3.792 1.00 97.12 121 ALA A CA 1
ATOM 931 C C . ALA A 1 121 ? 5.548 3.411 3.814 1.00 97.12 121 ALA A C 1
ATOM 933 O O . ALA A 1 121 ? 4.848 3.436 2.806 1.00 97.12 121 ALA A O 1
ATOM 934 N N . PHE A 1 122 ? 5.208 4.079 4.919 1.00 95.88 122 PHE A N 1
ATOM 935 C CA . PHE A 1 122 ? 3.971 4.855 5.020 1.00 95.88 122 PHE A CA 1
ATOM 936 C C . PHE A 1 122 ? 3.921 6.047 4.069 1.00 95.88 122 PHE A C 1
ATOM 938 O O . PHE A 1 122 ? 2.887 6.288 3.459 1.00 95.88 122 PHE A O 1
ATOM 945 N N . LYS A 1 123 ? 5.027 6.781 3.913 1.00 95.62 123 LYS A N 1
ATOM 946 C CA . LYS A 1 123 ? 5.094 7.924 2.988 1.00 95.62 123 LYS A CA 1
ATOM 947 C C . LYS A 1 123 ? 4.961 7.520 1.521 1.00 95.62 123 LYS A C 1
ATOM 949 O O . LYS A 1 123 ? 4.617 8.364 0.701 1.00 95.62 123 LYS A O 1
ATOM 954 N N . LYS A 1 124 ? 5.340 6.289 1.177 1.00 96.44 124 LYS A N 1
ATOM 955 C CA . LYS A 1 124 ? 5.395 5.809 -0.207 1.00 96.44 124 LYS A CA 1
ATOM 956 C C . LYS A 1 124 ? 4.179 4.983 -0.589 1.00 96.44 124 LYS A C 1
ATOM 958 O O . LYS A 1 124 ? 3.666 5.173 -1.682 1.00 96.44 124 LYS A O 1
ATOM 963 N N . PHE A 1 125 ? 3.746 4.084 0.287 1.00 97.94 125 PHE A N 1
ATOM 964 C CA . PHE A 1 125 ? 2.679 3.123 0.014 1.00 97.94 125 PHE A CA 1
ATOM 965 C C . PHE A 1 125 ? 1.361 3.475 0.701 1.00 97.94 125 PHE A C 1
ATOM 967 O O . PHE A 1 125 ? 0.322 3.013 0.247 1.00 97.94 125 PHE A O 1
ATOM 974 N N . GLY A 1 126 ? 1.378 4.278 1.767 1.00 97.00 126 GLY A N 1
ATOM 975 C CA . GLY A 1 126 ? 0.161 4.863 2.326 1.00 97.00 126 GLY A CA 1
ATOM 976 C C . GLY A 1 126 ? -0.298 6.073 1.513 1.00 97.00 126 GLY A C 1
ATOM 977 O O . GLY A 1 126 ? 0.485 6.644 0.750 1.00 97.00 126 GLY A O 1
ATOM 978 N N . ILE A 1 127 ? -1.556 6.477 1.690 1.00 95.88 127 ILE A N 1
ATOM 979 C CA . ILE A 1 127 ? -2.062 7.694 1.046 1.00 95.88 127 ILE A CA 1
ATOM 980 C C . ILE A 1 127 ? -1.392 8.969 1.581 1.00 95.88 127 ILE A C 1
ATOM 982 O O . ILE A 1 127 ? -0.997 9.054 2.748 1.00 95.88 127 ILE A O 1
ATOM 986 N N . SER A 1 128 ? -1.310 9.980 0.723 1.00 94.50 128 SER A N 1
ATOM 987 C CA . SER A 1 128 ? -0.909 11.350 1.028 1.00 94.50 128 SER A CA 1
ATOM 988 C C . SER A 1 128 ? -2.107 12.302 1.035 1.00 94.50 128 SER A C 1
ATOM 990 O O . SER A 1 128 ? -3.159 12.005 0.475 1.00 94.50 128 SER A O 1
ATOM 992 N N . ASP A 1 129 ? -1.932 13.484 1.628 1.00 93.25 129 ASP A N 1
ATOM 993 C CA . ASP A 1 129 ? -2.979 14.516 1.684 1.00 93.25 129 ASP A CA 1
ATOM 994 C C . ASP A 1 129 ? -3.404 15.010 0.282 1.00 93.25 129 ASP A C 1
ATOM 996 O O . ASP A 1 129 ? -4.491 15.563 0.132 1.00 93.25 129 ASP A O 1
A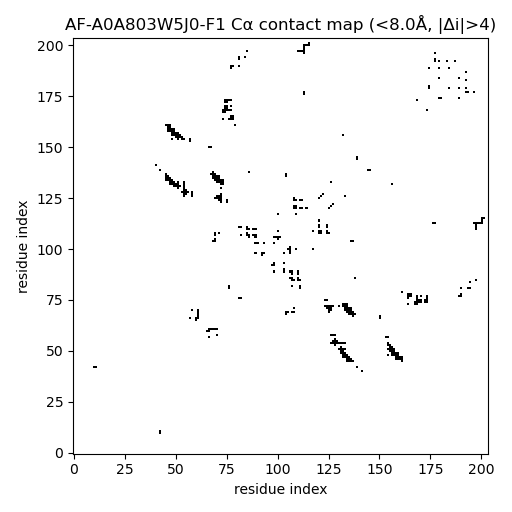TOM 1000 N N . SER A 1 130 ? -2.554 14.809 -0.733 1.00 91.81 130 SER A N 1
ATOM 1001 C CA . SER A 1 130 ? -2.770 15.220 -2.127 1.00 91.81 130 SER A CA 1
ATOM 1002 C C . SER A 1 130 ? -3.233 14.095 -3.058 1.00 91.81 130 SER A C 1
ATOM 1004 O O . SER A 1 130 ? -3.390 14.336 -4.255 1.00 91.81 130 SER A O 1
ATOM 1006 N N . ASP A 1 131 ? -3.396 12.869 -2.556 1.00 90.88 131 ASP A N 1
ATOM 1007 C CA . ASP A 1 131 ? -3.785 11.741 -3.404 1.00 90.88 131 ASP A CA 1
ATOM 1008 C C . ASP A 1 131 ? -5.250 11.864 -3.842 1.00 90.88 131 ASP A C 1
ATOM 1010 O O . ASP A 1 131 ? -6.123 12.249 -3.070 1.00 90.88 131 ASP A O 1
ATOM 1014 N N . THR A 1 132 ? -5.524 11.510 -5.097 1.00 89.69 132 THR A N 1
ATOM 1015 C CA . THR A 1 132 ? -6.867 11.571 -5.703 1.00 89.69 132 THR A CA 1
ATOM 1016 C C . THR A 1 132 ? -7.513 10.196 -5.867 1.00 89.69 132 THR A C 1
ATOM 1018 O O . THR A 1 132 ? -8.617 10.082 -6.402 1.00 89.69 132 THR A O 1
ATOM 1021 N N . ALA A 1 133 ? -6.830 9.146 -5.416 1.00 90.50 133 ALA A N 1
ATOM 1022 C CA . ALA A 1 133 ? -7.312 7.777 -5.427 1.00 90.50 133 ALA A CA 1
ATOM 1023 C C . ALA A 1 133 ? -6.796 7.032 -4.193 1.00 90.50 133 ALA A C 1
ATOM 1025 O O . ALA A 1 133 ? -5.677 7.274 -3.734 1.00 90.50 133 ALA A O 1
ATOM 1026 N N . VAL A 1 134 ? -7.602 6.107 -3.679 1.00 91.69 134 VAL A N 1
ATOM 1027 C CA . VAL A 1 134 ? -7.254 5.261 -2.534 1.00 91.69 134 VAL A CA 1
ATOM 1028 C C . VAL A 1 134 ? -7.652 3.820 -2.813 1.00 91.69 134 VAL A C 1
ATOM 1030 O O . VAL A 1 134 ? -8.707 3.545 -3.388 1.00 91.69 134 VAL A O 1
ATOM 1033 N N . LEU A 1 135 ? -6.791 2.898 -2.394 1.00 92.19 135 LEU A N 1
ATOM 1034 C CA . LEU A 1 135 ? -7.115 1.487 -2.279 1.00 92.19 135 LEU A CA 1
ATOM 1035 C C . LEU A 1 135 ? -7.284 1.152 -0.797 1.00 92.19 135 LEU A C 1
ATOM 1037 O O . LEU A 1 135 ? -6.359 1.368 -0.014 1.00 92.19 135 LEU A O 1
ATOM 1041 N N . ILE A 1 136 ? -8.448 0.629 -0.412 1.00 91.69 136 ILE A N 1
ATOM 1042 C CA . ILE A 1 136 ? -8.719 0.225 0.971 1.00 91.69 136 ILE A CA 1
ATOM 1043 C C . ILE A 1 136 ? -8.639 -1.295 1.056 1.00 91.69 136 ILE A C 1
ATOM 1045 O O . ILE A 1 136 ? -9.351 -2.012 0.354 1.00 91.69 136 ILE A O 1
ATOM 1049 N N . VAL A 1 137 ? -7.757 -1.789 1.922 1.00 91.56 137 VAL A N 1
ATOM 1050 C CA . VAL A 1 137 ? -7.559 -3.226 2.143 1.00 91.56 137 VAL A CA 1
ATOM 1051 C C . VAL A 1 137 ? -8.014 -3.590 3.543 1.00 91.56 137 VAL A C 1
ATOM 1053 O O . VAL A 1 137 ? -7.503 -3.061 4.531 1.00 91.56 137 VAL A O 1
ATOM 1056 N N . LEU A 1 138 ? -8.959 -4.521 3.618 1.00 90.44 138 LEU A N 1
ATOM 1057 C CA . LEU A 1 138 ? -9.548 -5.003 4.859 1.00 90.44 138 LEU A CA 1
ATOM 1058 C C . LEU A 1 138 ? -9.165 -6.461 5.072 1.00 90.44 138 LEU A C 1
ATOM 1060 O O . LEU A 1 138 ? -9.234 -7.273 4.151 1.00 90.44 138 LEU A O 1
ATOM 1064 N N . VAL A 1 139 ? -8.781 -6.792 6.302 1.00 87.69 139 VAL A N 1
ATOM 1065 C CA . VAL A 1 139 ? -8.600 -8.178 6.733 1.00 87.69 139 VAL A CA 1
ATOM 1066 C C . VAL A 1 139 ? -9.657 -8.466 7.783 1.00 87.69 139 VAL A C 1
ATOM 1068 O O . VAL A 1 139 ? -9.628 -7.899 8.876 1.00 87.69 139 VAL A O 1
ATOM 1071 N N . VAL A 1 140 ? -10.599 -9.332 7.424 1.00 83.81 140 VAL A N 1
ATOM 1072 C CA . VAL A 1 140 ? -11.734 -9.701 8.266 1.00 83.81 140 VAL A CA 1
ATOM 1073 C C . VAL A 1 140 ? -11.429 -11.035 8.938 1.00 83.81 140 VAL A C 1
ATOM 1075 O O . VAL A 1 140 ? -11.121 -12.023 8.270 1.00 83.81 140 VAL A O 1
ATOM 1078 N N . ASP A 1 141 ? -11.490 -11.053 10.267 1.00 77.31 141 ASP A N 1
ATOM 1079 C CA . ASP A 1 141 ? -11.524 -12.307 11.020 1.00 77.31 141 ASP A CA 1
ATOM 1080 C C . ASP A 1 141 ? -12.964 -12.828 11.038 1.00 77.31 141 ASP A C 1
ATOM 1082 O O . ASP A 1 141 ? -13.895 -12.029 11.079 1.00 77.31 141 ASP A O 1
ATOM 1086 N N . GLY A 1 142 ? -13.158 -14.146 11.005 1.00 66.25 142 GLY A N 1
ATOM 1087 C CA . GLY A 1 142 ? -14.461 -14.780 10.751 1.00 66.25 142 GLY A CA 1
ATOM 1088 C C . GLY A 1 142 ? -15.584 -14.369 11.712 1.00 66.25 142 GLY A C 1
ATOM 1089 O O . GLY A 1 142 ? -16.749 -14.454 11.341 1.00 66.25 142 GLY A O 1
ATOM 1090 N N . ASP A 1 143 ? -15.233 -13.876 12.900 1.00 69.75 143 ASP A N 1
ATOM 1091 C CA . ASP A 1 143 ? -16.182 -13.440 13.929 1.00 69.75 143 ASP A CA 1
ATOM 1092 C C . ASP A 1 143 ? -16.427 -11.916 13.933 1.00 69.75 143 ASP A C 1
ATOM 1094 O O . ASP A 1 143 ? -17.276 -11.420 14.675 1.00 69.75 143 ASP A O 1
ATOM 1098 N N . LYS A 1 144 ? -15.686 -11.143 13.126 1.00 72.56 144 LYS A N 1
ATOM 1099 C CA . LYS A 1 144 ? -15.828 -9.685 13.028 1.00 72.56 144 LYS A CA 1
ATOM 1100 C C . LYS A 1 144 ? -16.697 -9.299 11.839 1.00 72.56 144 LYS A C 1
ATOM 1102 O O . LYS A 1 144 ? -16.305 -9.447 10.687 1.00 72.56 144 LYS A O 1
ATOM 1107 N N . THR A 1 145 ? -17.837 -8.682 12.117 1.00 72.38 145 THR A N 1
ATOM 1108 C CA . THR A 1 145 ? -18.603 -7.946 11.107 1.00 72.38 145 THR A CA 1
ATOM 1109 C C . THR A 1 145 ? -17.941 -6.602 10.820 1.00 72.38 145 THR A C 1
ATOM 1111 O O . THR A 1 145 ? -17.904 -5.739 11.695 1.00 72.38 145 THR A O 1
ATOM 1114 N N . VAL A 1 146 ? -17.454 -6.419 9.592 1.00 76.62 146 VAL A N 1
ATOM 1115 C CA . VAL A 1 146 ? -16.983 -5.125 9.078 1.00 76.62 146 VAL A CA 1
ATOM 1116 C C . VAL A 1 146 ? -18.107 -4.471 8.283 1.00 76.62 146 VAL A C 1
ATOM 1118 O O . VAL A 1 146 ? -18.675 -5.084 7.380 1.00 76.62 146 VAL A O 1
ATOM 1121 N N . ASN A 1 147 ? -18.433 -3.220 8.608 1.00 82.88 147 ASN A N 1
ATOM 1122 C CA . ASN A 1 147 ? -19.448 -2.468 7.882 1.00 82.88 147 ASN A CA 1
ATOM 1123 C C . ASN A 1 147 ? -18.819 -1.762 6.672 1.00 82.88 147 ASN A C 1
ATOM 1125 O O . ASN A 1 147 ? -18.352 -0.630 6.766 1.00 82.88 147 ASN A O 1
ATOM 1129 N N . LEU A 1 148 ? -18.822 -2.439 5.522 1.00 79.88 148 LEU A N 1
ATOM 1130 C CA . LEU A 1 148 ? -18.290 -1.887 4.272 1.00 79.88 148 LEU A CA 1
ATOM 1131 C C . LEU A 1 148 ? -19.008 -0.601 3.841 1.00 79.88 148 LEU A C 1
ATOM 1133 O O . LEU A 1 148 ? -18.368 0.297 3.300 1.00 79.88 148 LEU A O 1
ATOM 1137 N N . ALA A 1 149 ? -20.311 -0.490 4.114 1.00 81.81 149 ALA A N 1
ATOM 1138 C CA . ALA A 1 149 ? -21.083 0.703 3.780 1.00 81.81 149 ALA A CA 1
ATOM 1139 C C . ALA A 1 149 ? -20.659 1.912 4.627 1.00 81.81 149 ALA A C 1
ATOM 1141 O O . ALA A 1 149 ? -20.602 3.025 4.108 1.00 81.81 149 ALA A O 1
ATOM 1142 N N . ASP A 1 150 ? -20.311 1.696 5.901 1.00 85.50 150 ASP A N 1
ATOM 1143 C CA . ASP A 1 150 ? -19.746 2.752 6.746 1.00 85.50 150 ASP A CA 1
ATOM 1144 C C . ASP A 1 150 ? -18.419 3.244 6.166 1.00 85.50 150 ASP A C 1
ATOM 1146 O O . ASP A 1 150 ? -18.276 4.435 5.916 1.00 85.50 150 ASP A O 1
ATOM 1150 N N . ILE A 1 151 ? -17.498 2.334 5.840 1.00 85.12 151 ILE A N 1
ATOM 1151 C CA . ILE A 1 151 ? -16.185 2.685 5.278 1.00 85.12 151 ILE A CA 1
ATOM 1152 C C . ILE A 1 151 ? -16.338 3.462 3.965 1.00 85.12 151 ILE A C 1
ATOM 1154 O O . ILE A 1 151 ? -15.736 4.526 3.826 1.00 85.12 151 ILE A O 1
ATOM 1158 N N . ALA A 1 152 ? -17.175 2.979 3.042 1.00 83.12 152 ALA A N 1
ATOM 1159 C CA . ALA A 1 152 ? -17.443 3.654 1.772 1.00 83.12 152 ALA A CA 1
ATOM 1160 C C . ALA A 1 152 ? -18.054 5.051 1.980 1.00 83.12 152 ALA A C 1
ATOM 1162 O O . ALA A 1 152 ? -17.670 6.007 1.317 1.00 83.12 152 ALA A O 1
ATOM 1163 N N . SER A 1 153 ? -18.946 5.219 2.964 1.00 87.69 153 SER A N 1
ATOM 1164 C CA . SER A 1 153 ? -19.548 6.528 3.264 1.00 87.69 153 SER A CA 1
ATOM 1165 C C . SER A 1 153 ? -18.546 7.571 3.777 1.00 87.69 153 SER A C 1
ATOM 1167 O O . SER A 1 153 ? -18.822 8.771 3.747 1.00 87.69 153 SER A O 1
ATOM 1169 N N . GLN A 1 154 ? -17.378 7.133 4.261 1.00 88.62 154 GLN A N 1
ATOM 1170 C CA . GLN A 1 154 ? -16.330 8.025 4.750 1.00 88.62 154 GLN A CA 1
ATOM 1171 C C . GLN A 1 154 ? -15.446 8.594 3.635 1.00 88.62 154 GLN A C 1
ATOM 1173 O O . GLN A 1 154 ? -14.726 9.569 3.887 1.00 88.62 154 GLN A O 1
ATOM 1178 N N . VAL A 1 155 ? -15.467 8.004 2.439 1.00 89.00 155 VAL A N 1
ATOM 1179 C CA . VAL A 1 155 ? -14.641 8.420 1.307 1.00 89.00 155 VAL A CA 1
ATOM 1180 C C . VAL A 1 155 ? -15.478 9.292 0.374 1.00 89.00 155 VAL A C 1
ATOM 1182 O O . VAL A 1 155 ? -16.560 8.929 -0.074 1.00 89.00 155 VAL A O 1
ATOM 1185 N N . GLU A 1 156 ? -14.981 10.491 0.084 1.00 88.19 156 GLU A N 1
ATOM 1186 C CA . GLU A 1 156 ? -15.625 11.387 -0.877 1.00 88.19 156 GLU A CA 1
ATOM 1187 C C . GLU A 1 156 ? -15.034 11.139 -2.263 1.00 88.19 156 GLU A C 1
ATOM 1189 O O . GLU A 1 156 ? -14.184 11.904 -2.729 1.00 88.19 156 GLU A O 1
ATOM 1194 N N . GLY A 1 157 ? -15.458 10.049 -2.900 1.00 85.56 157 GLY A N 1
ATOM 1195 C CA . GLY A 1 157 ? -14.975 9.611 -4.203 1.00 85.56 157 GLY A CA 1
ATOM 1196 C C . GLY A 1 157 ? -16.012 8.806 -4.985 1.00 85.56 157 GLY A C 1
ATOM 1197 O O . GLY A 1 157 ? -17.199 8.775 -4.665 1.00 85.56 157 GLY A O 1
ATOM 1198 N N . GLN A 1 158 ? -15.554 8.196 -6.073 1.00 78.50 158 GLN A N 1
ATOM 1199 C CA . GLN A 1 158 ? -16.313 7.252 -6.877 1.00 78.50 158 GLN A CA 1
ATOM 1200 C C . GLN A 1 158 ? -15.681 5.874 -6.748 1.00 78.50 158 GLN A C 1
ATOM 1202 O O . GLN A 1 158 ? -14.543 5.676 -7.177 1.00 78.50 158 GLN A O 1
ATOM 1207 N N . GLN A 1 159 ? -16.437 4.911 -6.234 1.00 79.56 159 GLN A N 1
ATOM 1208 C CA . GLN A 1 159 ? -16.003 3.523 -6.219 1.00 79.56 159 GLN A CA 1
ATOM 1209 C C . GLN A 1 159 ? -15.915 2.953 -7.646 1.00 79.56 159 GLN A C 1
ATOM 1211 O O . GLN A 1 159 ? -16.813 3.168 -8.460 1.00 79.56 159 GLN A O 1
ATOM 1216 N N . VAL A 1 160 ? -14.837 2.229 -7.955 1.00 78.00 160 VAL A N 1
ATOM 1217 C CA . VAL A 1 160 ? -14.582 1.621 -9.277 1.00 78.00 160 VAL A CA 1
ATOM 1218 C C . VAL A 1 160 ? -14.051 0.189 -9.158 1.00 78.00 160 VAL A C 1
ATOM 1220 O O . VAL A 1 160 ? -13.608 -0.226 -8.082 1.00 78.00 160 VAL A O 1
ATOM 1223 N N . SER A 1 161 ? -14.054 -0.550 -10.274 1.00 81.19 161 SER A N 1
ATOM 1224 C CA . SER A 1 161 ? -13.498 -1.908 -10.336 1.00 81.19 161 SER A CA 1
ATOM 1225 C C . SER A 1 161 ? -11.978 -1.924 -10.127 1.00 81.19 161 SER A C 1
ATOM 1227 O O . SER A 1 161 ? -11.256 -0.981 -10.474 1.00 81.19 161 SER A O 1
ATOM 1229 N N . LEU A 1 162 ? -11.477 -3.041 -9.594 1.00 78.69 162 LEU A N 1
ATOM 1230 C CA . LEU A 1 162 ? -10.046 -3.334 -9.532 1.00 78.69 162 LEU A CA 1
ATOM 1231 C C . LEU A 1 162 ? -9.412 -3.550 -10.903 1.00 78.69 162 LEU A C 1
ATOM 1233 O O . LEU A 1 162 ?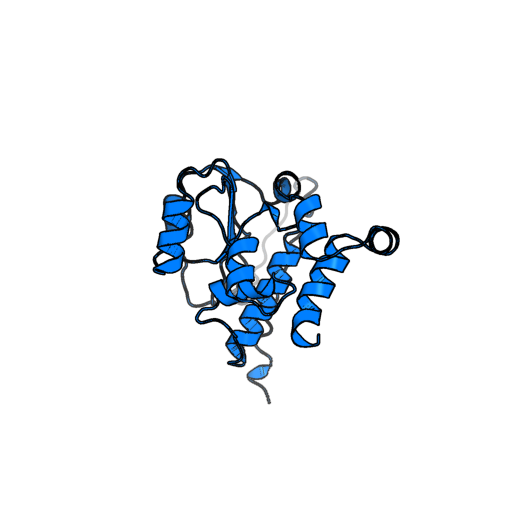 -8.211 -3.329 -11.033 1.00 78.69 162 LEU A O 1
ATOM 1237 N N . ASP A 1 163 ? -10.192 -3.899 -11.924 1.00 80.75 163 ASP A N 1
ATOM 1238 C CA . ASP A 1 163 ? -9.687 -4.102 -13.291 1.00 80.75 163 ASP A CA 1
ATOM 1239 C C . ASP A 1 163 ? -9.084 -2.821 -13.881 1.00 80.75 163 ASP A C 1
ATOM 1241 O O . ASP A 1 163 ? -8.239 -2.852 -14.773 1.00 80.75 163 ASP A O 1
ATOM 1245 N N . GLU A 1 164 ? -9.472 -1.663 -13.346 1.00 80.19 164 GLU A N 1
ATOM 1246 C CA . GLU A 1 164 ? -8.919 -0.374 -13.736 1.00 80.19 164 GLU A CA 1
ATOM 1247 C C . GLU A 1 164 ? -7.587 -0.061 -13.035 1.00 80.19 164 GLU A C 1
ATOM 1249 O O . GLU A 1 164 ? -7.009 1.001 -13.286 1.00 80.19 164 GLU A O 1
ATOM 1254 N N . LEU A 1 165 ? -7.107 -0.889 -12.095 1.00 83.75 165 LEU A N 1
ATOM 1255 C CA . LEU A 1 165 ? -5.882 -0.637 -11.316 1.00 83.75 165 LEU A CA 1
ATOM 1256 C C . LEU A 1 165 ? -4.666 -0.291 -12.192 1.00 83.75 165 LEU A C 1
ATOM 1258 O O . LEU A 1 165 ? -4.014 0.706 -11.868 1.00 83.75 165 LEU A O 1
ATOM 1262 N N . PRO A 1 166 ? -4.417 -0.976 -13.329 1.00 87.94 166 PRO A N 1
ATOM 1263 C CA . PRO A 1 166 ? -3.310 -0.634 -14.221 1.00 87.94 166 PRO A CA 1
ATOM 1264 C C . PRO A 1 166 ? -3.326 0.819 -14.721 1.00 87.94 166 PRO A C 1
ATOM 1266 O O . PRO A 1 166 ? -2.282 1.351 -15.087 1.00 87.94 166 PRO A O 1
ATOM 1269 N N . GLN A 1 167 ? -4.489 1.484 -14.724 1.00 88.81 167 GLN A N 1
ATOM 1270 C CA . GLN A 1 167 ? -4.628 2.882 -15.147 1.00 88.81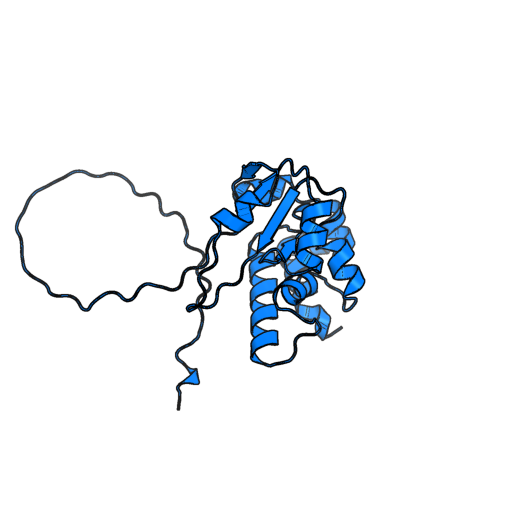 167 GLN A CA 1
ATOM 1271 C C . GLN A 1 167 ? -4.143 3.884 -14.087 1.00 88.81 167 GLN A C 1
ATOM 1273 O O . GLN A 1 167 ? -3.853 5.030 -14.423 1.00 88.81 167 GLN A O 1
ATOM 1278 N N . LEU A 1 168 ? -4.058 3.481 -12.813 1.00 89.56 168 LEU A N 1
ATOM 1279 C CA . LEU A 1 168 ? -3.519 4.326 -11.738 1.00 89.56 168 LEU A CA 1
ATOM 1280 C C . LEU A 1 168 ? -2.057 4.057 -11.444 1.00 89.56 168 LEU A C 1
ATOM 1282 O O . LEU A 1 168 ? -1.381 4.937 -10.910 1.00 89.56 168 LEU A O 1
ATOM 1286 N N . THR A 1 169 ? -1.584 2.849 -11.741 1.00 94.88 169 THR A N 1
ATOM 1287 C CA . THR A 1 169 ? -0.217 2.434 -11.460 1.00 94.88 169 THR A CA 1
ATOM 1288 C C . THR A 1 169 ? 0.778 3.368 -12.145 1.00 94.88 169 THR A C 1
ATOM 1290 O O . THR A 1 169 ? 0.889 3.424 -13.370 1.00 94.88 169 THR A O 1
ATOM 1293 N N . ASP A 1 170 ? 1.601 4.047 -11.351 1.00 96.69 170 ASP A N 1
ATOM 1294 C CA . ASP A 1 170 ? 2.735 4.803 -11.863 1.00 96.69 170 ASP A CA 1
ATOM 1295 C C . ASP A 1 170 ? 3.928 3.853 -12.000 1.00 96.69 170 ASP A C 1
ATOM 1297 O O . ASP A 1 170 ? 4.778 3.716 -11.115 1.00 96.69 170 ASP A O 1
ATOM 1301 N N . THR A 1 171 ? 3.979 3.166 -13.142 1.00 96.00 171 THR A N 1
ATOM 1302 C CA . THR A 1 171 ? 5.005 2.155 -13.432 1.00 96.00 171 THR A CA 1
ATOM 1303 C C . THR A 1 171 ? 6.428 2.711 -13.278 1.00 96.00 171 THR A C 1
ATOM 1305 O O . THR A 1 171 ? 7.323 2.008 -12.807 1.00 96.00 171 THR A O 1
ATOM 1308 N N . ALA A 1 172 ? 6.661 3.986 -13.613 1.00 96.19 172 ALA A N 1
ATOM 1309 C CA . ALA A 1 172 ? 7.971 4.615 -13.460 1.00 96.19 172 ALA A CA 1
ATOM 1310 C C . ALA A 1 172 ? 8.348 4.794 -11.979 1.00 96.19 172 ALA A C 1
ATOM 1312 O O . ALA A 1 172 ? 9.480 4.485 -11.584 1.00 96.19 172 ALA A O 1
ATOM 1313 N N . LYS A 1 173 ? 7.406 5.238 -11.134 1.00 96.62 173 LYS A N 1
ATOM 1314 C CA . LYS A 1 173 ? 7.613 5.312 -9.679 1.00 96.62 173 LYS A CA 1
ATOM 1315 C C . LYS A 1 173 ? 7.811 3.935 -9.059 1.00 96.62 173 LYS A C 1
ATOM 1317 O O . LYS A 1 173 ? 8.717 3.798 -8.237 1.00 96.62 173 LYS A O 1
ATOM 1322 N N . VAL A 1 174 ? 7.035 2.928 -9.464 1.00 97.56 174 VAL A N 1
ATOM 1323 C CA . VAL A 1 174 ? 7.185 1.543 -8.986 1.00 97.56 174 VAL A CA 1
ATOM 1324 C C . VAL A 1 174 ? 8.586 1.021 -9.301 1.00 97.56 174 VAL A C 1
ATOM 1326 O O . VAL A 1 174 ? 9.307 0.621 -8.387 1.00 97.56 174 VAL A O 1
ATOM 1329 N N . LYS A 1 175 ? 9.031 1.104 -10.561 1.00 96.75 175 LYS A N 1
ATOM 1330 C CA . LYS A 1 175 ? 10.378 0.663 -10.961 1.00 96.75 175 LYS A CA 1
ATOM 1331 C C . LYS A 1 175 ? 11.470 1.356 -10.154 1.00 96.75 175 LYS A C 1
ATOM 1333 O O . LYS A 1 175 ? 12.386 0.699 -9.663 1.00 96.75 175 LYS A O 1
ATOM 1338 N N . LYS A 1 176 ? 11.350 2.672 -9.952 1.00 97.00 176 LYS A N 1
ATOM 1339 C CA . LYS A 1 176 ? 12.293 3.444 -9.134 1.00 97.00 176 LYS A CA 1
ATOM 1340 C C . LYS A 1 176 ? 12.287 2.998 -7.670 1.00 97.00 176 LYS A C 1
ATOM 1342 O O . LYS A 1 176 ? 13.355 2.872 -7.076 1.00 97.00 176 LYS A O 1
ATOM 1347 N N . MET A 1 177 ? 11.109 2.766 -7.093 1.00 96.88 177 MET A N 1
ATOM 1348 C CA . MET A 1 177 ? 10.943 2.340 -5.702 1.00 96.88 177 MET A CA 1
ATOM 1349 C C . MET A 1 177 ? 11.587 0.978 -5.443 1.00 96.88 177 MET A C 1
ATOM 1351 O O . MET A 1 177 ? 12.365 0.824 -4.504 1.00 96.88 177 MET A O 1
ATOM 1355 N N . TYR A 1 178 ? 11.309 0.008 -6.311 1.00 96.88 178 TYR A N 1
ATOM 1356 C CA . TYR A 1 178 ? 11.820 -1.358 -6.194 1.00 96.88 178 TYR A CA 1
ATOM 1357 C C . TYR A 1 178 ? 13.200 -1.555 -6.836 1.00 96.88 178 TYR A C 1
ATOM 1359 O O . TYR A 1 178 ? 13.732 -2.665 -6.815 1.00 96.88 178 TYR A O 1
ATOM 1367 N N . LYS A 1 179 ? 13.804 -0.472 -7.351 1.00 95.62 179 LYS A N 1
ATOM 1368 C CA . LYS A 1 179 ? 15.127 -0.445 -7.997 1.00 95.62 179 LYS A CA 1
ATOM 1369 C C . LYS A 1 179 ? 15.246 -1.465 -9.135 1.00 95.62 179 LYS A C 1
ATOM 1371 O O . LYS A 1 179 ? 16.259 -2.149 -9.256 1.00 95.62 179 LYS A O 1
ATOM 1376 N N . ILE A 1 180 ? 14.198 -1.567 -9.945 1.00 95.31 180 ILE A N 1
ATOM 1377 C CA . ILE A 1 180 ? 14.103 -2.529 -11.044 1.00 95.31 180 ILE A CA 1
ATOM 1378 C C . ILE A 1 180 ? 14.917 -2.007 -12.222 1.00 95.31 180 ILE A C 1
ATOM 1380 O O . ILE A 1 180 ? 14.762 -0.855 -12.637 1.00 95.31 180 ILE A O 1
ATOM 1384 N N . THR A 1 181 ? 15.811 -2.848 -12.733 1.00 94.12 181 THR A N 1
ATOM 1385 C CA . THR A 1 181 ? 16.713 -2.497 -13.834 1.00 94.12 181 THR A CA 1
ATOM 1386 C C . THR A 1 181 ? 16.120 -2.891 -15.192 1.00 94.12 181 THR A C 1
ATOM 1388 O O . THR A 1 181 ? 15.388 -3.877 -15.268 1.00 94.12 181 THR A O 1
ATOM 1391 N N . PRO A 1 182 ? 16.474 -2.204 -16.295 1.00 91.56 182 PRO A N 1
ATOM 1392 C CA . PRO A 1 182 ? 16.008 -2.580 -17.636 1.00 91.56 182 PRO A CA 1
ATOM 1393 C C . PRO A 1 182 ? 16.389 -4.007 -18.062 1.00 91.56 182 PRO A C 1
ATOM 1395 O O . PRO A 1 182 ? 15.784 -4.573 -18.967 1.00 91.56 182 PRO A O 1
ATOM 1398 N N . GLN A 1 183 ? 17.433 -4.582 -17.461 1.00 90.94 183 GLN A N 1
ATOM 1399 C CA . GLN A 1 183 ? 17.865 -5.956 -17.697 1.00 90.94 183 GLN A CA 1
ATOM 1400 C C . GLN A 1 183 ? 16.928 -6.966 -17.028 1.00 90.94 183 GLN A C 1
ATOM 1402 O O . GLN A 1 183 ? 16.618 -7.978 -17.649 1.00 90.94 183 GLN A O 1
ATOM 1407 N N . GLU A 1 184 ? 16.454 -6.688 -15.809 1.00 88.81 184 GLU A N 1
ATOM 1408 C CA . GLU A 1 184 ? 15.478 -7.536 -15.105 1.00 88.81 184 GLU A CA 1
ATOM 1409 C C . GLU A 1 184 ? 14.168 -7.653 -15.893 1.00 88.81 184 GLU A C 1
ATOM 1411 O O . GLU A 1 184 ? 13.610 -8.742 -16.001 1.00 88.81 184 GLU A O 1
ATOM 1416 N N . GLU A 1 185 ? 13.743 -6.568 -16.546 1.00 84.56 185 GLU A N 1
ATOM 1417 C CA . GLU A 1 185 ? 12.529 -6.541 -17.377 1.00 84.56 185 GLU A CA 1
ATOM 1418 C C . GLU A 1 185 ? 12.576 -7.484 -18.589 1.00 84.56 185 GLU A C 1
ATOM 1420 O O . GLU A 1 185 ? 11.550 -7.760 -19.202 1.00 84.56 185 GLU A O 1
ATOM 1425 N N . LYS A 1 186 ? 13.762 -7.976 -18.966 1.00 90.12 186 LYS A N 1
ATOM 1426 C CA . LYS A 1 186 ? 13.916 -8.945 -20.061 1.00 90.12 186 LYS A CA 1
ATOM 1427 C C . LYS A 1 186 ? 13.749 -10.391 -19.603 1.00 90.12 186 LYS A C 1
ATOM 1429 O O . LYS A 1 186 ? 13.670 -11.275 -20.449 1.00 90.12 186 LYS A O 1
ATOM 1434 N N . ILE A 1 187 ? 13.785 -10.633 -18.293 1.00 90.56 187 ILE A N 1
ATOM 1435 C CA . ILE A 1 187 ? 13.872 -11.972 -17.698 1.00 90.56 187 ILE A CA 1
ATOM 1436 C C . ILE A 1 187 ? 12.539 -12.371 -17.060 1.00 90.56 187 ILE A C 1
ATOM 1438 O O . ILE A 1 187 ? 12.168 -13.539 -17.116 1.00 90.56 187 ILE A O 1
ATOM 1442 N N . GLY A 1 188 ? 11.818 -11.414 -16.477 1.00 91.12 188 GLY A N 1
ATOM 1443 C CA . GLY A 1 188 ? 10.537 -11.651 -15.816 1.00 91.12 188 GLY A CA 1
ATOM 1444 C C . GLY A 1 188 ? 9.614 -10.443 -15.899 1.00 91.12 188 GLY A C 1
ATOM 1445 O O . GLY A 1 188 ? 9.918 -9.441 -16.551 1.00 91.12 188 GLY A O 1
ATOM 1446 N N . THR A 1 189 ? 8.467 -10.542 -15.237 1.00 94.69 189 THR A N 1
ATOM 1447 C CA . THR A 1 189 ? 7.491 -9.453 -15.204 1.00 94.69 189 THR A CA 1
ATOM 1448 C C . THR A 1 189 ? 7.845 -8.414 -14.140 1.00 94.69 189 THR A C 1
ATOM 1450 O O . THR A 1 189 ? 8.589 -8.671 -13.191 1.00 94.69 189 THR A O 1
ATOM 1453 N N . LEU A 1 190 ? 7.256 -7.219 -14.260 1.00 94.94 190 LEU A N 1
ATOM 1454 C CA . LEU A 1 190 ? 7.353 -6.188 -13.225 1.00 94.94 190 LEU A CA 1
ATOM 1455 C C . LEU A 1 190 ? 6.859 -6.703 -11.861 1.00 94.94 190 LEU A C 1
ATOM 1457 O O . LEU A 1 190 ? 7.461 -6.398 -10.831 1.00 94.94 190 LEU A O 1
ATOM 1461 N N . LEU A 1 191 ? 5.781 -7.492 -11.867 1.00 95.81 191 LEU A N 1
ATOM 1462 C CA . LEU A 1 191 ? 5.190 -8.070 -10.665 1.00 95.81 191 LEU A CA 1
ATOM 1463 C C . LEU A 1 191 ? 6.153 -9.045 -9.974 1.00 95.81 191 LEU A C 1
ATOM 1465 O O . LEU A 1 191 ? 6.315 -8.960 -8.756 1.00 95.81 191 LEU A O 1
ATOM 1469 N N . ASP A 1 192 ? 6.850 -9.895 -10.735 1.00 95.31 192 ASP A N 1
ATOM 1470 C CA . ASP A 1 192 ? 7.834 -10.842 -10.190 1.00 95.31 192 ASP A CA 1
ATOM 1471 C C . ASP A 1 192 ? 8.947 -10.110 -9.433 1.00 95.31 192 ASP A C 1
ATOM 1473 O O . ASP A 1 192 ? 9.270 -10.451 -8.291 1.00 95.31 192 ASP A O 1
ATOM 1477 N N . SER A 1 193 ? 9.496 -9.046 -10.031 1.00 96.06 193 SER A N 1
ATOM 1478 C CA . SER A 1 193 ? 10.513 -8.211 -9.388 1.00 96.06 193 SER A CA 1
ATOM 1479 C C . SER A 1 193 ? 9.985 -7.542 -8.115 1.00 96.06 193 SER A C 1
ATOM 1481 O O . SER A 1 193 ? 10.679 -7.530 -7.096 1.00 96.06 193 SER A O 1
ATOM 1483 N N . VAL A 1 194 ? 8.760 -7.009 -8.135 1.00 96.81 194 VAL A N 1
ATOM 1484 C CA . VAL A 1 194 ? 8.128 -6.374 -6.965 1.00 96.81 194 VAL A CA 1
ATOM 1485 C C . VAL A 1 194 ? 7.952 -7.375 -5.819 1.00 96.81 194 VAL A C 1
ATOM 1487 O O . VAL A 1 194 ? 8.434 -7.133 -4.708 1.00 96.81 194 VAL A O 1
ATOM 1490 N N . VAL A 1 195 ? 7.326 -8.524 -6.088 1.00 96.19 195 VAL A N 1
ATOM 1491 C CA . VAL A 1 195 ? 7.059 -9.570 -5.088 1.00 96.19 195 VAL A CA 1
ATOM 1492 C C . VAL A 1 195 ? 8.361 -10.143 -4.529 1.00 96.19 195 VAL A C 1
ATOM 1494 O O . VAL A 1 195 ? 8.477 -10.344 -3.315 1.00 96.19 195 VAL A O 1
ATOM 1497 N N . CYS A 1 196 ? 9.374 -10.340 -5.376 1.00 94.94 196 CYS A N 1
ATOM 1498 C CA . CYS A 1 196 ? 10.704 -10.767 -4.951 1.00 94.94 196 CYS A CA 1
ATOM 1499 C C . CYS A 1 196 ? 11.300 -9.786 -3.930 1.00 94.94 196 CYS A C 1
ATOM 1501 O O . CYS A 1 196 ? 11.638 -10.182 -2.812 1.00 94.94 196 CYS A O 1
ATOM 1503 N N . ARG A 1 197 ? 11.338 -8.485 -4.249 1.00 95.75 197 ARG A N 1
ATOM 1504 C CA . ARG A 1 197 ? 11.897 -7.451 -3.357 1.00 95.75 197 ARG A CA 1
ATOM 1505 C C . ARG A 1 197 ? 11.130 -7.326 -2.038 1.00 95.75 197 ARG A C 1
ATOM 1507 O O . ARG A 1 197 ? 11.754 -7.144 -0.993 1.00 95.75 197 ARG A O 1
ATOM 1514 N N . MET A 1 198 ? 9.802 -7.454 -2.059 1.00 96.06 198 MET A N 1
ATOM 1515 C CA . MET A 1 198 ? 8.971 -7.491 -0.844 1.00 96.06 198 MET A CA 1
ATOM 1516 C C . MET A 1 198 ? 9.313 -8.684 0.060 1.00 96.06 198 MET A C 1
ATOM 1518 O O . MET A 1 198 ? 9.328 -8.572 1.293 1.00 96.06 198 MET A O 1
ATOM 1522 N N . SER A 1 199 ? 9.592 -9.831 -0.557 1.00 92.06 199 SER A N 1
ATOM 1523 C CA . SER A 1 199 ? 9.862 -11.090 0.137 1.00 92.06 199 SER A CA 1
ATOM 1524 C C . SER A 1 199 ? 11.268 -11.127 0.734 1.00 92.06 199 SER A C 1
ATOM 1526 O O . SER A 1 199 ? 11.442 -11.603 1.853 1.00 92.06 199 SER A O 1
ATOM 1528 N N . THR A 1 200 ? 12.265 -10.558 0.050 1.00 91.88 200 THR A N 1
ATOM 1529 C CA . THR A 1 200 ? 13.671 -10.588 0.489 1.00 91.88 200 THR A CA 1
ATOM 1530 C C . THR A 1 200 ? 14.054 -9.485 1.477 1.00 91.88 200 THR A C 1
ATOM 1532 O O . THR A 1 200 ? 15.164 -9.514 2.000 1.00 91.88 200 THR A O 1
ATOM 1535 N N . LYS A 1 201 ? 13.177 -8.510 1.756 1.00 89.19 201 LYS A N 1
ATOM 1536 C CA . LYS A 1 201 ? 13.505 -7.334 2.592 1.00 89.19 201 LYS A CA 1
ATOM 1537 C C . LYS A 1 201 ? 13.983 -7.651 4.017 1.00 89.19 201 LYS A C 1
ATOM 1539 O O . LYS A 1 201 ? 14.576 -6.798 4.665 1.00 89.19 201 LYS A O 1
ATOM 1544 N N . ASP A 1 202 ? 13.649 -8.834 4.531 1.00 81.25 202 ASP A N 1
ATOM 1545 C CA . ASP A 1 202 ? 14.018 -9.263 5.886 1.00 81.25 202 ASP A CA 1
ATOM 1546 C C . ASP A 1 202 ? 15.328 -10.072 5.917 1.00 81.25 202 ASP A C 1
ATOM 1548 O O . ASP A 1 202 ? 15.793 -10.430 6.995 1.00 81.25 202 ASP A O 1
ATOM 1552 N N . VAL A 1 203 ? 15.911 -10.361 4.747 1.00 79.75 203 VAL A N 1
ATOM 1553 C CA . VAL A 1 203 ? 17.154 -11.138 4.580 1.00 79.75 203 VAL A CA 1
ATOM 1554 C C . VAL A 1 203 ? 18.331 -10.250 4.143 1.00 79.75 203 VAL A C 1
ATOM 1556 O O . VAL A 1 203 ? 19.484 -10.632 4.331 1.00 79.75 203 VAL A O 1
ATOM 1559 N N . LEU A 1 204 ? 18.039 -9.079 3.564 1.00 58.03 204 LEU A N 1
ATOM 1560 C CA . LEU A 1 204 ? 19.004 -8.079 3.086 1.00 58.03 204 LEU A CA 1
ATOM 1561 C C . LEU A 1 204 ? 19.246 -6.983 4.131 1.00 58.03 204 LEU A C 1
ATOM 1563 O O . LEU A 1 204 ? 20.415 -6.559 4.250 1.00 58.03 204 LEU A O 1
#

Mean predicted aligned error: 11.91 Å

Nearest PDB structures (foldseek):
  7sza-assembly1_B  TM=9.884E-01  e=2.245E-20  Homo sapiens
  3enp-assembly2_A  TM=9.533E-01  e=4.209E-18  Homo sapiens
  4xah-assembly1_A  TM=8.546E-01  e=1.656E-12  Saccharomyces cerevisiae S288C
  4ww9-assembly1_B  TM=8.484E-01  e=2.084E-12  Saccharomyces cerevisiae S288C
  4ww7-assembly1_B  TM=8.674E-01  e=6.972E-12  Saccharomyces cerevisiae S288C

Solvent-accessible surface area (backbone atoms only — not comparable to full-atom values): 12550 Å² total; per-residue (Å²): 142,59,86,82,72,81,71,77,78,77,85,77,84,83,77,88,77,84,84,79,90,80,82,91,81,91,81,86,90,78,93,74,93,69,80,83,81,71,87,75,86,70,85,76,77,66,54,31,32,38,72,29,75,43,32,46,58,50,48,50,30,46,75,72,64,75,44,90,46,25,57,26,27,42,39,62,40,80,49,73,65,58,53,52,54,13,43,53,51,23,52,52,25,52,76,72,74,63,55,92,50,96,44,63,42,54,25,24,38,38,37,60,29,55,55,88,49,59,71,57,15,44,72,62,34,23,56,47,65,83,38,44,44,42,32,45,47,74,87,77,54,97,89,55,89,77,64,62,69,60,56,54,71,70,53,53,51,44,78,48,69,63,86,52,40,66,79,52,30,37,62,69,59,38,32,62,73,67,66,61,50,84,68,54,62,76,77,49,54,73,61,56,56,49,54,49,42,33,68,45,38,88,80,110

Secondary structure (DSSP, 8-state):
--GGGS---------------------------PPPPPPP-PPPPPEEEES-S-HHHHHHHHHHT-S-SEEE-GGG-S-HHHHHHHHHHHHHHHHTT--SSSSHHHHHHHHH-SSS-HHHHHHHHB--TT-SEEEEE----TT----HHHHHHT--SEEE-GGGGGGT--HHHHHHHHT--TTGGGTS-HHHHHHHHHHHTTT-

Sequence (204 aa):
MDLEQKQIQQIEVAGTEEEIDKPEHSHRAHDASGPAEQPGRGFHQPHREQHVKNAAALRKKAMEGCIEGALINPAMIVDPFQILVAANKAVHLQKIGKMKTRTLNAEIIFSLSPSNNISDAFKKFGISDSDTAVLIVLVVDGDKTVNLADIASQVEGQQVSLDELPQLTDTAKVKKMYKITPQEEKIGTLLDSVVCRMSTKDVL

Radius of gyration: 20.17 Å; Cα contacts (8 Å, |Δi|>4): 244; chains: 1; bounding box: 58×52×40 Å

Organism: Ficedula albicollis (NCBI:txid59894)

pLDDT: mean 77.52, std 25.02, range [24.73, 98.25]

Foldseek 3Di:
DDPPPPPPDDPDPDDDDDDDDDDDDDDDDDDDDDPDDDDDDDDDPWKKFFQWPALVVVVVCVVVVNAAFQKWQLQQPQAVVLLVLLLVVLVVCVVVVNQPDDDSSLSSLCLLALAPDSVVSCVQTHTDRPGRMITGHHDDDPPDDDDPVVNVVVTPGHIDDPVCSNVSHNLVSNCVRLVPDPVNVVVDPSVVSSSVSSVCSVVD